Protein AF-D7BUG1-F1 (afdb_monomer_lite)

Foldseek 3Di:
DVAFFQFDPPDADAQFKDWGFGAAQLQFTQFTFIWHRNDPPDIDTDAACSSVLSVVVVCVVPPDPDDDDDFDDPVPDPDDDGFKDKDKQDDDCQQVLVCVQQVGGQPDADARGWDWGDHPNFIWIWHFYHLQLGTHTITMDGPVCNVVVVVSSVVSCVVVVDDDDDPVRVVCSCVNVVQDRDQQRPQDPDPVNPVSVVSDDCPGCNNDPDDDDDDDDPDPNVSTDHCVVRVNLVRGDPPDDYRNSLSNVLVPDPPPDDRPPPRNPDDD

Radius of gyration: 20.27 Å; chains: 1; bounding box: 55×38×53 Å

pLDDT: mean 91.04, std 12.74, range [32.91, 98.31]

Secondary structure (DSSP, 8-state):
-TTTSSB--SS--TTBEEEE--B-TTS-B---EEEEE-SSS-EEEES-HHHHHHHHHHHHTTT----------TTT--SS--SEEEEEE-STTHHHHHHHHTTSPPP---TTBEEEEEETTEEEEEEEE-SSSS-EEEEEEEGGGHHHHHHHHHHHHGGGT--PPPTTTGGGHHHHHT--S-PPPTTSS-GGGHHHHHHS-TTSHHHHPPP-SS---S-GGGG---TTTTTGGGGB-TTS--TTHHHHHHHTS-TT----TTS-S---

Organism: Streptomyces bingchenggensis (strain BCW-1) (NCBI:txid749414)

Sequence (268 aa):
MAAVSANNYKRFAIGQAKQFVPVVQDGNIVTDGILMRDAEQTYTLSGVPAAQNWVKYRAQKSGYDVTFVTAPSSAFRTEGDPTLFRHQVQGPLASALVAEVFGGPIPSTKFFHSSPVSLNAMAFRALRHGMAGQPGFEFVGEWQHAKAVKEELMTVGEQFGLVHVGALAYPTASMESAWIATPTPAIYTDPALADYRTYLPLYGIEGQQPLHGSLFSESIEDFYCSPYELGYGKAISFNHDFIGREACGCRILPSGARCPRDRCGRCL

Structure (mmCIF, N/CA/C/O backbone):
data_AF-D7BUG1-F1
#
_entry.id   AF-D7BUG1-F1
#
loop_
_atom_site.group_PDB
_atom_site.id
_atom_site.type_symbol
_atom_site.label_atom_id
_atom_site.label_alt_id
_atom_site.label_comp_id
_atom_site.label_asym_id
_atom_site.label_entity_id
_atom_site.label_seq_id
_atom_site.pdbx_PDB_ins_code
_atom_site.Cartn_x
_atom_site.Cartn_y
_atom_site.Cartn_z
_atom_site.occupancy
_atom_site.B_iso_or_equiv
_atom_site.auth_seq_id
_atom_site.auth_comp_id
_atom_site.auth_asym_id
_atom_site.auth_atom_id
_atom_site.pdbx_PDB_model_num
ATOM 1 N N . MET A 1 1 ? -2.285 -11.803 -9.611 1.00 93.94 1 MET A N 1
ATOM 2 C CA . MET A 1 1 ? -1.324 -11.410 -8.550 1.00 93.94 1 MET A CA 1
ATOM 3 C C . MET A 1 1 ? -0.007 -12.173 -8.645 1.00 93.94 1 MET A C 1
ATOM 5 O O . MET A 1 1 ? 0.994 -11.522 -8.880 1.00 93.94 1 MET A O 1
ATOM 9 N N . ALA A 1 2 ? 0.015 -13.513 -8.580 1.00 94.56 2 ALA A N 1
ATOM 10 C CA . ALA A 1 2 ? 1.262 -14.298 -8.685 1.00 94.56 2 ALA A CA 1
ATOM 11 C C . ALA A 1 2 ? 2.106 -14.020 -9.947 1.00 94.56 2 ALA A C 1
ATOM 13 O O . ALA A 1 2 ? 3.325 -14.047 -9.886 1.00 94.56 2 ALA A O 1
ATOM 14 N N . ALA A 1 3 ? 1.465 -13.697 -11.075 1.00 93.44 3 ALA A N 1
ATOM 15 C CA . ALA A 1 3 ? 2.158 -13.363 -12.320 1.00 93.44 3 ALA A CA 1
ATOM 16 C C . ALA A 1 3 ? 2.842 -11.978 -12.325 1.00 93.44 3 ALA A C 1
ATOM 18 O O . ALA A 1 3 ? 3.616 -11.688 -13.231 1.00 93.44 3 ALA A O 1
ATOM 19 N N . VAL A 1 4 ? 2.531 -11.099 -11.363 1.00 96.06 4 VAL A N 1
ATOM 20 C CA . VAL A 1 4 ? 2.945 -9.681 -11.382 1.00 96.06 4 VAL A CA 1
ATOM 21 C C . VAL A 1 4 ? 3.764 -9.262 -10.159 1.00 96.06 4 VAL A C 1
ATOM 23 O O . VAL A 1 4 ? 4.106 -8.088 -10.038 1.00 96.06 4 VAL A O 1
ATOM 26 N N . SER A 1 5 ? 4.093 -10.194 -9.264 1.00 97.44 5 SER A N 1
ATOM 27 C CA . SER A 1 5 ? 4.936 -9.950 -8.090 1.00 97.44 5 SER A CA 1
ATOM 28 C C . SER A 1 5 ? 5.660 -11.205 -7.626 1.00 97.44 5 SER A C 1
ATOM 30 O O . SER A 1 5 ? 5.288 -12.323 -7.973 1.00 97.44 5 SER A O 1
ATOM 32 N N . ALA A 1 6 ? 6.677 -11.007 -6.792 1.00 97.62 6 ALA A N 1
ATOM 33 C CA . ALA A 1 6 ? 7.514 -12.065 -6.242 1.00 97.62 6 ALA A CA 1
ATOM 34 C C . ALA A 1 6 ? 6.918 -12.757 -4.996 1.00 97.62 6 ALA A C 1
ATOM 36 O O . ALA A 1 6 ? 7.566 -13.608 -4.388 1.00 97.62 6 ALA A O 1
ATOM 37 N N . ASN A 1 7 ? 5.718 -12.369 -4.551 1.00 97.56 7 ASN A N 1
ATOM 38 C CA . ASN A 1 7 ? 5.151 -12.843 -3.289 1.00 97.56 7 ASN A CA 1
ATOM 39 C C . ASN A 1 7 ? 4.559 -14.254 -3.368 1.00 97.56 7 ASN A C 1
ATOM 41 O O . ASN A 1 7 ? 3.882 -14.613 -4.322 1.00 97.56 7 ASN A O 1
ATOM 45 N N . ASN A 1 8 ? 4.630 -15.006 -2.264 1.00 94.75 8 ASN A N 1
ATOM 46 C CA . ASN A 1 8 ? 3.917 -16.282 -2.154 1.00 94.75 8 ASN A CA 1
ATOM 47 C C . ASN A 1 8 ? 2.404 -16.102 -1.927 1.00 94.75 8 ASN A C 1
ATOM 49 O O . ASN A 1 8 ? 1.985 -15.612 -0.869 1.00 94.75 8 ASN A O 1
ATOM 53 N N . TYR A 1 9 ? 1.593 -16.630 -2.847 1.00 95.25 9 TYR A N 1
ATOM 54 C CA . TYR A 1 9 ? 0.128 -16.646 -2.757 1.00 95.25 9 TYR A CA 1
ATOM 55 C C . TYR A 1 9 ? -0.497 -18.018 -2.449 1.00 95.25 9 TYR A C 1
ATOM 57 O O . TYR A 1 9 ? -1.704 -18.086 -2.237 1.00 95.25 9 TYR A O 1
ATOM 65 N N . LYS A 1 10 ? 0.292 -19.101 -2.342 1.00 92.94 10 LYS A N 1
ATOM 66 C CA . LYS A 1 10 ? -0.210 -20.469 -2.072 1.00 92.94 10 LYS A CA 1
ATOM 67 C C . LYS A 1 10 ? -1.006 -20.564 -0.766 1.00 92.94 10 LYS A C 1
ATOM 69 O O . LYS A 1 10 ? -1.928 -21.362 -0.649 1.00 92.94 10 LYS A O 1
ATOM 74 N N . ARG A 1 11 ? -0.630 -19.754 0.228 1.00 91.69 11 ARG A N 1
ATOM 75 C CA . ARG A 1 11 ? -1.364 -19.559 1.485 1.00 91.69 11 ARG A CA 1
ATOM 76 C C . ARG A 1 11 ? -1.628 -18.068 1.659 1.00 91.69 11 ARG A C 1
ATOM 78 O O . ARG A 1 11 ? -0.778 -17.336 2.176 1.00 91.69 11 ARG A O 1
ATOM 85 N N . PHE A 1 12 ? -2.776 -17.629 1.158 1.00 96.12 12 PHE A N 1
ATOM 86 C CA . PHE A 1 12 ? -3.240 -16.254 1.280 1.00 96.12 12 PHE A CA 1
ATOM 87 C C . PHE A 1 12 ? -4.704 -16.256 1.716 1.00 96.12 12 PHE A C 1
ATOM 89 O O . PHE A 1 12 ? -5.575 -16.429 0.877 1.00 96.12 12 PHE A O 1
ATOM 96 N N . ALA A 1 13 ? -4.987 -16.178 3.014 1.00 96.62 13 ALA A N 1
ATOM 97 C CA . ALA A 1 13 ? -6.354 -16.295 3.528 1.00 96.62 13 ALA A CA 1
ATOM 98 C C . ALA A 1 13 ? -7.210 -15.061 3.186 1.00 96.62 13 ALA A C 1
ATOM 100 O O . ALA A 1 13 ? -6.678 -13.976 2.961 1.00 96.62 13 ALA A O 1
ATOM 101 N N . ILE A 1 14 ? -8.535 -15.217 3.155 1.00 96.81 14 ILE A N 1
ATOM 102 C CA . ILE A 1 14 ? -9.449 -14.065 3.138 1.00 96.81 14 ILE A CA 1
ATOM 103 C C . ILE A 1 14 ? -9.245 -13.273 4.437 1.00 96.81 14 ILE A C 1
ATOM 105 O O . ILE A 1 14 ? -9.077 -13.864 5.504 1.00 96.81 14 ILE A O 1
ATOM 109 N N . GLY A 1 15 ? -9.188 -11.946 4.331 1.00 96.12 15 GLY A N 1
ATOM 110 C CA . GLY A 1 15 ? -8.821 -11.050 5.425 1.00 96.12 15 GLY A CA 1
ATOM 111 C C . GLY A 1 15 ? -7.317 -11.002 5.711 1.00 96.12 15 GLY A C 1
ATOM 112 O O . GLY A 1 15 ? -6.910 -10.377 6.684 1.00 96.12 15 GLY A O 1
ATOM 113 N N . GLN A 1 16 ? -6.470 -11.647 4.906 1.00 97.25 16 GLN A N 1
ATOM 114 C CA . GLN A 1 16 ? -5.020 -11.506 5.014 1.00 97.25 16 GLN A CA 1
ATOM 115 C C . GLN A 1 16 ? -4.518 -10.399 4.080 1.00 97.25 16 GLN A C 1
ATOM 117 O O . GLN A 1 16 ? -4.960 -10.278 2.937 1.00 97.25 16 GLN A O 1
ATOM 122 N N . ALA A 1 17 ? -3.527 -9.646 4.547 1.00 97.06 17 ALA A N 1
ATOM 123 C CA . ALA A 1 17 ? -2.727 -8.724 3.763 1.00 97.06 17 ALA A CA 1
ATOM 124 C C . ALA A 1 17 ? -1.334 -9.301 3.462 1.00 97.06 17 ALA A C 1
ATOM 126 O O . ALA A 1 17 ? -0.812 -10.158 4.183 1.00 97.06 17 ALA A O 1
ATOM 127 N N . LYS A 1 18 ? -0.704 -8.811 2.397 1.00 96.56 18 LYS A N 1
ATOM 128 C CA . LYS A 1 18 ? 0.714 -9.016 2.074 1.00 96.56 18 LYS A CA 1
ATOM 129 C C . LYS A 1 18 ? 1.298 -7.701 1.580 1.00 96.56 18 LYS A C 1
ATOM 131 O O . LYS A 1 18 ? 0.628 -6.977 0.849 1.00 96.56 18 LYS A O 1
ATOM 136 N N . GLN A 1 19 ? 2.553 -7.432 1.926 1.00 95.81 19 GLN A N 1
ATOM 137 C CA . GLN A 1 19 ? 3.311 -6.387 1.252 1.00 95.81 19 GLN A CA 1
ATOM 138 C C . GLN A 1 19 ? 3.599 -6.872 -0.172 1.00 95.81 19 GLN A C 1
ATOM 140 O O . GLN A 1 19 ? 4.222 -7.916 -0.362 1.00 95.81 19 GLN A O 1
ATOM 145 N N . PHE A 1 20 ? 3.049 -6.177 -1.156 1.00 97.94 20 PHE A N 1
ATOM 146 C CA . PHE A 1 20 ? 3.134 -6.481 -2.575 1.00 97.94 20 PHE A CA 1
ATOM 147 C C . PHE A 1 20 ? 4.506 -6.073 -3.110 1.00 97.94 20 PHE A C 1
ATOM 149 O O . PHE A 1 20 ? 4.887 -4.919 -2.969 1.00 97.94 20 PHE A O 1
ATOM 156 N N . VAL A 1 21 ? 5.238 -7.013 -3.714 1.00 97.94 21 VAL A N 1
ATOM 157 C CA . VAL A 1 21 ? 6.621 -6.813 -4.182 1.00 97.94 21 VAL A CA 1
ATOM 158 C C . VAL A 1 21 ? 6.715 -7.102 -5.688 1.00 97.94 21 VAL A C 1
ATOM 160 O O . VAL A 1 21 ? 7.060 -8.220 -6.089 1.00 97.94 21 VAL A O 1
ATOM 163 N N . PRO A 1 22 ? 6.335 -6.142 -6.547 1.00 97.88 22 PRO A N 1
ATOM 164 C CA . PRO A 1 22 ? 6.554 -6.195 -7.986 1.00 97.88 22 PRO A CA 1
ATOM 165 C C . PRO A 1 22 ? 8.011 -5.864 -8.328 1.00 97.88 22 PRO A C 1
ATOM 167 O O . PRO A 1 22 ? 8.556 -4.860 -7.873 1.00 97.88 22 PRO A O 1
ATOM 170 N N . VAL A 1 23 ? 8.625 -6.685 -9.175 1.00 97.88 23 VAL A N 1
ATOM 171 C CA . VAL A 1 23 ? 9.979 -6.454 -9.695 1.00 97.88 23 VAL A CA 1
ATOM 172 C C . VAL A 1 23 ? 9.977 -6.483 -11.218 1.00 97.88 23 VAL A C 1
ATOM 174 O O . VAL A 1 23 ? 9.088 -7.079 -11.837 1.00 97.88 23 VAL A O 1
ATOM 177 N N . VAL A 1 24 ? 10.971 -5.836 -11.816 1.00 97.62 24 VAL A N 1
ATOM 178 C CA . VAL A 1 24 ? 11.238 -5.912 -13.256 1.00 97.62 24 VAL A CA 1
ATOM 179 C C . VAL A 1 24 ? 12.226 -7.039 -13.570 1.00 97.62 24 VAL A C 1
ATOM 181 O O . VAL A 1 24 ? 12.630 -7.792 -12.683 1.00 97.62 24 VAL A O 1
ATOM 184 N N . GLN A 1 25 ? 12.579 -7.210 -14.847 1.00 96.19 25 GLN A N 1
ATOM 185 C CA . GLN A 1 25 ? 13.324 -8.378 -15.323 1.00 96.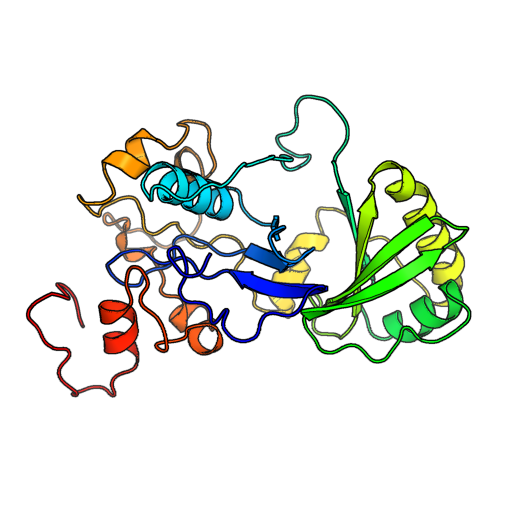19 25 GLN A CA 1
ATOM 186 C C . GLN A 1 25 ? 14.715 -8.525 -14.683 1.00 96.19 25 GLN A C 1
ATOM 188 O O . GLN A 1 25 ? 15.175 -9.648 -14.482 1.00 96.19 25 GLN A O 1
ATOM 193 N N . ASP A 1 26 ? 15.354 -7.417 -14.314 1.00 95.00 26 ASP A N 1
ATOM 194 C CA . ASP A 1 26 ? 16.653 -7.391 -13.630 1.00 95.00 26 ASP A CA 1
ATOM 195 C C . ASP A 1 26 ? 16.559 -7.587 -12.096 1.00 95.00 26 ASP A C 1
ATOM 197 O O . ASP A 1 26 ? 17.572 -7.568 -11.389 1.00 95.00 26 ASP A O 1
ATOM 201 N N . GLY A 1 27 ? 15.349 -7.794 -11.564 1.00 96.44 27 GLY A N 1
ATOM 202 C CA . GLY A 1 27 ? 15.085 -8.023 -10.144 1.00 96.44 27 GLY A CA 1
ATOM 203 C C . GLY A 1 27 ? 15.023 -6.761 -9.277 1.00 96.44 27 GLY A C 1
ATOM 204 O O . GLY A 1 27 ? 14.861 -6.893 -8.060 1.00 96.44 27 GLY A O 1
ATOM 205 N N . ASN A 1 28 ? 15.137 -5.562 -9.856 1.00 97.81 28 ASN A N 1
ATOM 206 C CA . ASN A 1 28 ? 14.886 -4.306 -9.153 1.00 97.81 28 ASN A CA 1
ATOM 207 C C . ASN A 1 28 ? 13.380 -4.067 -8.969 1.00 97.81 28 ASN A C 1
ATOM 209 O O . ASN A 1 28 ? 12.545 -4.552 -9.739 1.00 97.81 28 ASN A O 1
ATOM 213 N N . ILE A 1 29 ? 13.022 -3.350 -7.908 1.00 97.69 29 ILE A N 1
ATOM 214 C CA . ILE A 1 29 ? 11.631 -3.148 -7.517 1.00 97.69 29 ILE A CA 1
ATOM 215 C C . ILE A 1 29 ? 10.960 -2.075 -8.385 1.00 97.69 29 ILE A C 1
ATOM 217 O O . ILE A 1 29 ? 11.555 -1.053 -8.722 1.00 97.69 29 ILE A O 1
ATOM 221 N N . VAL A 1 30 ? 9.690 -2.288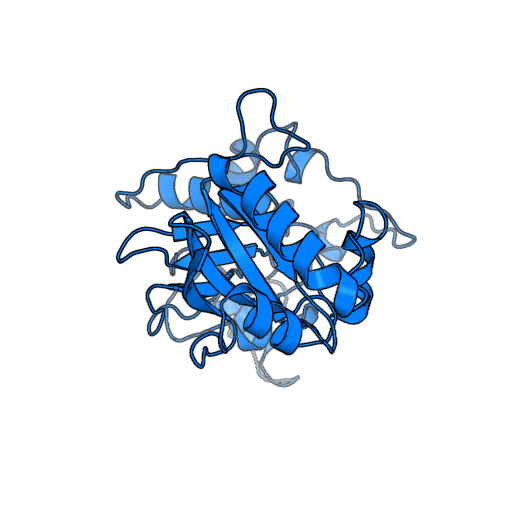 -8.733 1.00 97.38 30 VAL A N 1
ATOM 222 C CA . VAL A 1 30 ? 8.869 -1.228 -9.340 1.00 97.38 30 VAL A CA 1
ATOM 223 C C . VAL A 1 30 ? 8.410 -0.249 -8.260 1.00 97.38 30 VAL A C 1
ATOM 225 O O . VAL A 1 30 ? 8.461 0.955 -8.453 1.00 97.38 30 VAL A O 1
ATOM 228 N N . THR A 1 31 ? 7.918 -0.772 -7.139 1.00 95.69 31 THR A N 1
ATOM 229 C CA . THR A 1 31 ? 7.447 -0.059 -5.939 1.00 95.69 31 THR A CA 1
ATOM 230 C C . THR A 1 31 ? 6.936 -1.120 -4.948 1.00 95.69 31 THR A C 1
ATOM 232 O O . THR A 1 31 ? 7.164 -2.309 -5.164 1.00 95.69 31 THR A O 1
ATOM 235 N N . ASP A 1 32 ? 6.189 -0.747 -3.916 1.00 96.56 32 ASP A N 1
ATOM 236 C CA . ASP A 1 32 ? 5.454 -1.674 -3.064 1.00 96.56 32 ASP A CA 1
ATOM 237 C C . ASP A 1 32 ? 4.031 -1.180 -2.732 1.00 96.56 32 ASP A C 1
ATOM 239 O O . ASP A 1 32 ? 3.518 -0.194 -3.265 1.00 96.56 32 ASP A O 1
ATOM 243 N N . GLY A 1 33 ? 3.332 -1.941 -1.895 1.00 95.88 33 GLY A N 1
ATOM 244 C CA . GLY A 1 33 ? 2.008 -1.592 -1.392 1.00 95.88 33 GLY A CA 1
ATOM 245 C C . GLY A 1 33 ? 1.438 -2.697 -0.515 1.00 95.88 33 GLY A C 1
ATOM 246 O O . GLY A 1 33 ? 2.031 -3.761 -0.365 1.00 95.88 33 GLY A O 1
ATOM 247 N N . ILE A 1 34 ? 0.259 -2.482 0.053 1.00 96.31 34 ILE A N 1
ATOM 248 C CA . ILE A 1 34 ? -0.459 -3.481 0.844 1.00 96.31 34 ILE A CA 1
ATOM 249 C C . ILE A 1 34 ? -1.557 -4.098 -0.016 1.00 96.31 34 ILE A C 1
ATOM 251 O O . ILE A 1 34 ? -2.538 -3.442 -0.370 1.00 96.31 34 ILE A O 1
ATOM 255 N N . LEU A 1 35 ? -1.391 -5.377 -0.346 1.00 97.81 35 LEU A N 1
ATOM 256 C CA . LEU A 1 35 ? -2.390 -6.187 -1.031 1.00 97.81 35 LEU A CA 1
ATOM 257 C C . LEU A 1 35 ? -3.219 -6.944 0.003 1.00 97.81 35 LEU A C 1
ATOM 259 O O . LEU A 1 35 ? -2.721 -7.872 0.639 1.00 97.81 35 LEU A O 1
ATOM 263 N N . MET A 1 36 ? -4.484 -6.576 0.138 1.00 97.44 36 MET A N 1
ATOM 264 C CA . MET A 1 36 ? -5.479 -7.276 0.943 1.00 97.44 36 MET A CA 1
ATOM 265 C C . MET A 1 36 ? -6.257 -8.270 0.078 1.00 97.44 36 MET A C 1
ATOM 267 O O . MET A 1 36 ? -6.658 -7.929 -1.034 1.00 97.44 36 MET A O 1
ATOM 271 N N . ARG A 1 37 ? -6.501 -9.483 0.587 1.00 97.75 37 ARG A N 1
ATOM 272 C CA . ARG A 1 37 ? -7.470 -10.425 0.008 1.00 97.75 37 ARG A CA 1
ATOM 273 C C . ARG A 1 37 ? -8.816 -10.244 0.703 1.00 97.75 37 ARG A C 1
ATOM 275 O O . ARG A 1 37 ? -9.022 -10.773 1.792 1.00 97.75 37 ARG A O 1
ATOM 282 N N . ASP A 1 38 ? -9.719 -9.497 0.081 1.00 95.88 38 ASP A N 1
ATOM 283 C CA . ASP A 1 38 ? -11.038 -9.186 0.646 1.00 95.88 38 ASP A CA 1
ATOM 284 C C . ASP A 1 38 ? -12.023 -10.351 0.516 1.00 95.88 38 ASP A C 1
ATOM 286 O O . ASP A 1 38 ? -12.832 -10.576 1.410 1.00 95.88 38 ASP A O 1
ATOM 290 N N . ALA A 1 39 ? -11.934 -11.107 -0.580 1.00 96.56 39 ALA A N 1
ATOM 291 C CA . ALA A 1 39 ? -12.755 -12.288 -0.837 1.00 96.56 39 ALA A CA 1
ATOM 292 C C . ALA A 1 39 ? -11.981 -13.308 -1.688 1.00 96.56 39 AL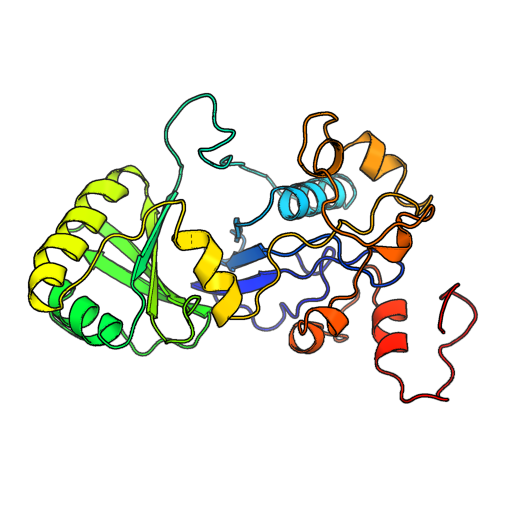A A C 1
ATOM 294 O O . ALA A 1 39 ? -10.773 -13.173 -1.904 1.00 96.56 39 ALA A O 1
ATOM 295 N N . GLU A 1 40 ? -12.654 -14.353 -2.173 1.00 96.12 40 GLU A N 1
ATOM 296 C CA . GLU A 1 40 ? -12.004 -15.417 -2.941 1.00 96.12 40 GLU A CA 1
ATOM 297 C C . GLU A 1 40 ? -11.237 -14.880 -4.160 1.00 96.12 40 GLU A C 1
ATOM 299 O O . GLU A 1 40 ? -10.074 -15.251 -4.340 1.00 96.12 40 GLU A O 1
ATOM 304 N N . GLN A 1 41 ? -11.851 -13.961 -4.912 1.00 96.19 41 GLN A N 1
ATOM 305 C CA . GLN A 1 41 ? -11.304 -13.340 -6.127 1.00 96.19 41 GLN A CA 1
ATOM 306 C C . GLN A 1 41 ? -11.270 -11.801 -6.058 1.00 96.19 41 GLN A C 1
ATOM 308 O O . GLN A 1 41 ? -11.020 -11.136 -7.059 1.00 96.19 41 GLN A O 1
ATOM 313 N N . THR A 1 42 ? -11.475 -11.227 -4.870 1.00 97.06 42 THR A N 1
ATOM 314 C CA . THR A 1 42 ? -11.481 -9.772 -4.659 1.00 97.06 42 THR A CA 1
ATOM 315 C C . THR A 1 42 ? -10.253 -9.357 -3.869 1.00 97.06 42 THR A C 1
ATOM 317 O O . THR A 1 42 ? -9.977 -9.904 -2.797 1.00 97.06 42 THR A O 1
ATOM 320 N N . TYR A 1 43 ? -9.528 -8.373 -4.396 1.00 97.38 43 TYR A N 1
ATOM 321 C CA . TYR A 1 43 ? -8.306 -7.860 -3.794 1.00 97.38 43 TYR A CA 1
ATOM 322 C C . TYR A 1 43 ? -8.294 -6.335 -3.791 1.00 97.38 43 TYR A C 1
ATOM 324 O O . TYR A 1 43 ? -8.601 -5.711 -4.806 1.00 97.38 43 TYR A O 1
ATOM 332 N N . THR A 1 44 ? -7.823 -5.749 -2.693 1.00 97.12 44 THR A N 1
ATOM 333 C CA . THR A 1 44 ? -7.565 -4.311 -2.586 1.00 97.12 44 THR A CA 1
ATOM 334 C C . THR A 1 44 ? -6.065 -4.076 -2.491 1.00 97.12 44 THR A C 1
ATOM 336 O O . THR A 1 44 ? -5.433 -4.482 -1.517 1.00 97.12 44 THR A O 1
ATOM 339 N N . LEU A 1 45 ? -5.489 -3.396 -3.485 1.00 97.31 45 LEU A N 1
ATOM 340 C CA . LEU A 1 45 ? -4.093 -2.952 -3.468 1.00 97.31 45 LEU A CA 1
ATOM 341 C C . LEU A 1 45 ? -4.033 -1.472 -3.085 1.00 97.31 45 LEU A C 1
ATOM 343 O O . LEU A 1 45 ? -4.477 -0.609 -3.841 1.00 97.31 45 LEU A O 1
ATOM 347 N N . SER A 1 46 ? -3.497 -1.179 -1.904 1.00 95.31 46 SER A N 1
ATOM 348 C CA . SER A 1 46 ? -3.353 0.181 -1.369 1.00 95.31 46 SER A CA 1
ATOM 349 C C . SER A 1 46 ? -1.886 0.572 -1.283 1.00 95.31 46 SER A C 1
ATOM 351 O O . SER A 1 46 ? -1.063 -0.230 -0.859 1.00 95.31 46 SER A O 1
ATOM 353 N N . GLY A 1 47 ? -1.556 1.794 -1.682 1.00 93.12 47 GLY A N 1
ATOM 354 C CA . GLY A 1 47 ? -0.178 2.271 -1.722 1.00 93.12 47 GLY A CA 1
ATOM 355 C C . GLY A 1 47 ? 0.014 3.310 -2.814 1.00 93.12 47 GLY A C 1
ATOM 356 O O . GLY A 1 47 ? -0.956 3.871 -3.329 1.00 93.12 47 GLY A O 1
ATOM 357 N N . VAL A 1 48 ? 1.275 3.534 -3.161 1.00 91.88 48 VAL A N 1
ATOM 358 C CA . VAL A 1 48 ? 1.691 4.451 -4.219 1.00 91.88 48 VAL A CA 1
ATOM 359 C C . VAL A 1 48 ? 1.136 3.982 -5.578 1.00 91.88 48 VAL A C 1
ATOM 361 O O . VAL A 1 48 ? 1.282 2.797 -5.883 1.00 91.88 48 VAL A O 1
ATOM 364 N N . PRO A 1 49 ? 0.550 4.872 -6.416 1.00 92.06 49 PRO A N 1
ATOM 365 C CA . PRO A 1 49 ? -0.129 4.502 -7.669 1.00 92.06 49 PRO A CA 1
ATOM 366 C C . PRO A 1 49 ? 0.657 3.599 -8.632 1.00 92.06 49 PRO A C 1
ATOM 368 O O . PRO A 1 49 ? 0.051 2.842 -9.395 1.00 92.06 49 PRO A O 1
ATOM 371 N N . ALA A 1 50 ? 1.992 3.643 -8.584 1.00 94.56 50 ALA A N 1
ATOM 372 C CA . ALA A 1 50 ? 2.860 2.822 -9.422 1.00 94.56 50 ALA A CA 1
ATOM 373 C C . ALA A 1 50 ? 2.592 1.312 -9.285 1.00 94.56 50 ALA A C 1
ATOM 375 O O . ALA A 1 50 ? 2.700 0.564 -10.261 1.00 94.56 50 ALA A O 1
ATOM 376 N N . ALA A 1 51 ? 2.150 0.849 -8.109 1.00 95.69 51 ALA A N 1
ATOM 377 C CA . ALA A 1 51 ? 1.862 -0.563 -7.878 1.00 95.69 51 ALA A CA 1
ATOM 378 C C . ALA A 1 51 ? 0.609 -0.989 -8.658 1.00 95.69 51 ALA A C 1
ATOM 380 O O . ALA A 1 51 ? 0.573 -2.046 -9.294 1.00 95.69 51 ALA A O 1
ATOM 381 N N . GLN A 1 52 ? -0.424 -0.143 -8.634 1.00 96.00 52 GLN A N 1
ATOM 382 C CA . GLN A 1 52 ? -1.682 -0.365 -9.338 1.00 96.00 52 GLN A CA 1
ATOM 383 C C . GLN A 1 52 ? -1.504 -0.216 -10.853 1.00 96.00 52 GLN A C 1
ATOM 385 O O . GLN A 1 52 ? -2.083 -1.007 -11.600 1.00 96.00 52 GLN A O 1
ATOM 390 N N . ASN A 1 53 ? -0.695 0.744 -11.312 1.00 96.50 53 ASN A N 1
ATOM 391 C CA . ASN A 1 53 ? -0.374 0.916 -12.732 1.00 96.50 53 ASN A CA 1
ATOM 392 C C . ASN A 1 53 ? 0.301 -0.334 -13.307 1.00 96.50 53 ASN A C 1
ATOM 394 O O . ASN A 1 53 ? -0.142 -0.847 -14.339 1.00 96.50 53 ASN A O 1
ATOM 398 N N . TRP A 1 54 ? 1.286 -0.880 -12.589 1.00 97.44 54 TRP A N 1
ATOM 399 C CA . TRP A 1 54 ? 1.958 -2.123 -12.959 1.00 97.44 54 TRP A CA 1
ATOM 400 C C . TRP A 1 54 ? 0.981 -3.295 -13.095 1.00 97.44 54 TRP A C 1
ATOM 402 O O . TRP A 1 54 ? 0.978 -3.995 -14.112 1.00 97.44 54 TRP A O 1
ATOM 412 N N . VAL A 1 55 ? 0.113 -3.496 -12.096 1.00 97.56 55 VAL A N 1
ATOM 413 C CA . VAL A 1 55 ? -0.877 -4.584 -12.114 1.00 97.56 55 VAL A CA 1
ATOM 414 C C . VAL A 1 55 ? -1.843 -4.436 -13.288 1.00 97.56 55 VAL A C 1
ATOM 416 O O . VAL A 1 55 ? -2.063 -5.415 -14.002 1.00 97.56 55 VAL A O 1
ATOM 419 N N . LYS A 1 56 ? -2.392 -3.236 -13.516 1.00 96.81 56 LYS A N 1
ATOM 420 C CA . LYS A 1 56 ? -3.337 -2.978 -14.614 1.00 96.81 56 LYS A CA 1
ATOM 421 C C . LYS A 1 56 ? -2.709 -3.244 -15.977 1.00 96.81 56 LYS A C 1
ATOM 423 O O . LYS A 1 56 ? -3.285 -3.989 -16.766 1.00 96.81 56 LYS A O 1
ATOM 428 N N . TYR A 1 57 ? -1.517 -2.696 -16.224 1.00 97.06 57 TYR A N 1
ATOM 429 C CA . TYR A 1 57 ? -0.803 -2.899 -17.483 1.00 97.06 57 TYR A CA 1
ATOM 430 C C . TYR A 1 57 ? -0.561 -4.387 -17.755 1.00 97.06 57 TYR A C 1
ATOM 432 O O . TYR A 1 57 ? -0.901 -4.909 -18.817 1.00 97.06 57 TYR A O 1
ATOM 440 N N . ARG A 1 58 ? -0.006 -5.103 -16.770 1.00 96.38 58 ARG A N 1
ATOM 441 C CA . ARG A 1 58 ? 0.308 -6.527 -16.923 1.00 96.38 58 ARG A CA 1
ATOM 442 C C . ARG A 1 58 ? -0.949 -7.367 -17.114 1.00 96.38 58 ARG A C 1
ATOM 444 O O . ARG A 1 58 ? -0.940 -8.268 -17.949 1.00 96.38 58 ARG A O 1
ATOM 451 N N . ALA A 1 59 ? -2.025 -7.069 -16.392 1.00 95.06 59 ALA A N 1
ATOM 452 C CA . ALA A 1 59 ? -3.307 -7.749 -16.542 1.00 95.06 59 ALA A CA 1
ATOM 453 C C . ALA A 1 59 ? -3.902 -7.588 -17.948 1.00 95.06 59 ALA A C 1
ATOM 455 O O . ALA A 1 59 ? -4.250 -8.584 -18.578 1.00 95.06 59 ALA A O 1
ATOM 456 N N . GLN A 1 60 ? -3.916 -6.363 -18.480 1.00 93.94 60 GLN A N 1
ATOM 457 C CA . GLN A 1 60 ? -4.393 -6.079 -19.841 1.00 93.94 60 GLN A CA 1
ATOM 458 C C . GLN A 1 60 ? -3.598 -6.829 -20.923 1.00 93.94 60 GLN A C 1
ATOM 460 O O . GLN A 1 60 ? -4.116 -7.085 -22.006 1.00 93.94 60 GLN A O 1
ATOM 465 N N . LYS A 1 61 ? -2.349 -7.212 -20.631 1.00 92.19 61 LYS A N 1
ATOM 466 C CA . LYS A 1 61 ? -1.474 -7.977 -21.533 1.00 92.19 61 LYS A CA 1
ATOM 467 C C . LYS A 1 61 ? -1.495 -9.495 -21.307 1.00 92.19 61 LYS A C 1
ATOM 469 O O . LYS A 1 61 ? -0.831 -10.205 -22.054 1.00 92.19 61 LYS A O 1
ATOM 474 N N . SER A 1 62 ? -2.191 -10.009 -20.291 1.00 86.81 62 SER A N 1
ATOM 475 C CA . SER A 1 62 ? -2.062 -11.417 -19.856 1.00 86.81 62 SER A CA 1
ATOM 476 C C . SER A 1 62 ? -3.313 -12.275 -20.042 1.00 86.81 62 SER A C 1
ATOM 478 O O . SER A 1 62 ? -3.315 -13.433 -19.636 1.00 86.81 62 SER A O 1
ATOM 480 N N . GLY A 1 63 ? -4.356 -11.743 -20.687 1.00 91.44 63 GLY A N 1
ATOM 481 C CA . GLY A 1 63 ? -5.567 -12.499 -21.029 1.00 91.44 63 GLY A CA 1
ATOM 482 C C . GLY A 1 63 ? -6.383 -12.980 -19.824 1.00 91.44 63 GLY A C 1
ATOM 483 O O . GLY A 1 63 ? -7.308 -13.766 -20.002 1.00 91.44 63 GLY A O 1
ATOM 484 N N . TYR A 1 64 ? -6.051 -12.536 -18.607 1.00 93.94 64 TYR A N 1
ATOM 485 C CA . TYR A 1 64 ? -6.841 -12.839 -17.417 1.00 93.94 64 TYR A CA 1
ATOM 486 C C . TYR A 1 64 ? -8.181 -12.102 -17.463 1.00 93.94 64 TYR A C 1
ATOM 488 O O . TYR A 1 64 ? -8.236 -10.929 -17.831 1.00 93.94 64 TYR A O 1
ATOM 496 N N . ASP A 1 65 ? -9.236 -12.773 -17.008 1.00 96.00 65 ASP A N 1
ATOM 497 C CA . ASP A 1 65 ? -10.530 -12.151 -16.739 1.00 96.00 65 ASP A CA 1
ATOM 498 C C . ASP A 1 65 ? -10.459 -11.391 -15.407 1.00 96.00 65 ASP A C 1
ATOM 500 O O . ASP A 1 65 ? -10.510 -11.973 -14.322 1.00 96.00 65 ASP A O 1
ATOM 504 N N . VAL A 1 66 ? -10.197 -10.087 -15.488 1.00 96.31 66 VAL A N 1
ATOM 505 C CA . VAL A 1 66 ? -10.024 -9.220 -14.321 1.00 96.31 66 VAL A CA 1
ATOM 506 C C . VAL A 1 66 ? -10.547 -7.820 -14.604 1.00 96.31 66 VAL A C 1
ATOM 508 O O . VAL A 1 66 ? -10.204 -7.184 -15.600 1.00 96.31 66 VAL A O 1
ATOM 511 N N . THR A 1 67 ? -11.336 -7.306 -13.665 1.00 96.38 67 THR A N 1
ATOM 512 C CA . THR A 1 67 ? -11.859 -5.939 -13.675 1.00 96.38 67 THR A CA 1
ATOM 513 C C . THR A 1 67 ? -11.161 -5.074 -12.632 1.00 96.38 67 THR A C 1
ATOM 515 O O . THR A 1 67 ? -10.779 -5.559 -11.566 1.00 96.38 67 THR A O 1
ATOM 518 N N . PHE A 1 68 ? -11.052 -3.772 -12.899 1.00 95.56 68 PHE A N 1
ATOM 519 C CA . PHE A 1 68 ? -10.404 -2.817 -12.001 1.00 95.56 68 PHE A CA 1
ATOM 520 C C . PHE A 1 68 ? -11.347 -1.685 -11.613 1.00 95.56 68 PHE A C 1
ATOM 522 O O . PHE A 1 68 ? -11.964 -1.064 -12.471 1.00 95.56 68 PHE A O 1
ATOM 529 N N . VAL A 1 69 ? -11.356 -1.348 -10.325 1.00 94.56 69 VAL A N 1
ATOM 530 C CA . VAL A 1 69 ? -11.901 -0.090 -9.804 1.00 94.56 69 VAL A CA 1
ATOM 531 C C . VAL A 1 69 ? -10.759 0.652 -9.123 1.00 94.56 69 VAL A C 1
ATOM 533 O O . VAL A 1 69 ? -9.921 0.042 -8.461 1.00 94.56 69 VAL A O 1
ATOM 536 N N . THR A 1 70 ? -10.658 1.963 -9.335 1.00 92.06 70 THR A N 1
ATOM 537 C CA . THR A 1 70 ? -9.591 2.790 -8.752 1.00 92.06 70 THR A CA 1
ATOM 538 C C . THR A 1 70 ? -10.184 3.907 -7.926 1.00 92.06 70 THR A C 1
ATOM 540 O O . THR A 1 70 ? -10.940 4.723 -8.436 1.00 92.06 70 THR A O 1
ATOM 543 N N . ALA A 1 71 ? -9.783 3.956 -6.661 1.00 92.38 71 ALA A N 1
ATOM 544 C CA . ALA A 1 71 ? -10.074 5.050 -5.754 1.00 92.38 71 ALA A CA 1
ATOM 545 C C . ALA A 1 71 ? -8.777 5.860 -5.562 1.00 92.38 71 ALA A C 1
ATOM 547 O O . ALA A 1 71 ? -7.882 5.382 -4.862 1.00 92.38 71 ALA A O 1
ATOM 548 N N . PRO A 1 72 ? -8.623 7.040 -6.192 1.00 90.00 72 PRO A N 1
ATOM 549 C CA . PRO A 1 72 ? -7.399 7.833 -6.073 1.00 90.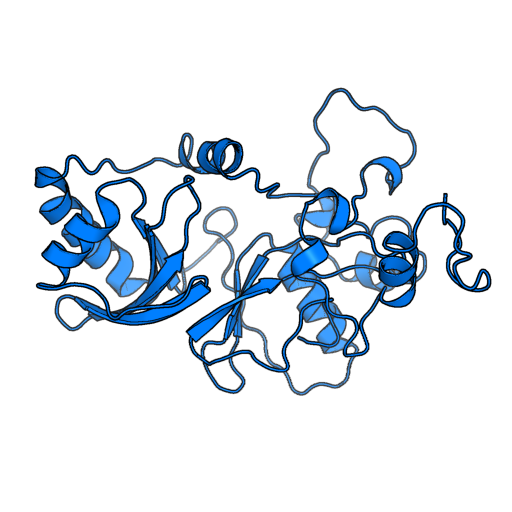00 72 PRO A CA 1
ATOM 550 C C . PRO A 1 72 ? -7.175 8.324 -4.636 1.00 90.00 72 PRO A C 1
ATOM 552 O O . PRO A 1 72 ? -8.115 8.461 -3.853 1.00 90.00 72 PRO A O 1
ATOM 555 N N . SER A 1 73 ? -5.927 8.620 -4.270 1.00 86.81 73 SER A N 1
ATOM 556 C CA . SER A 1 73 ? -5.652 9.313 -3.003 1.00 86.81 73 SER A CA 1
ATOM 557 C C . SER A 1 73 ? -6.418 10.636 -2.947 1.00 86.81 73 SER A C 1
ATOM 559 O O . SER A 1 73 ? -6.598 11.281 -3.979 1.00 86.81 73 SER A O 1
ATOM 561 N N . SER A 1 74 ? -6.818 11.075 -1.752 1.00 85.69 74 SER A N 1
ATOM 562 C CA . SER A 1 74 ? -7.463 12.379 -1.553 1.00 85.69 74 SER A CA 1
ATOM 563 C C . SER A 1 74 ? -6.632 13.547 -2.099 1.00 85.69 74 SER A C 1
ATOM 565 O O . SER A 1 74 ? -7.204 14.559 -2.471 1.00 85.69 74 SER A O 1
ATOM 567 N N . ALA A 1 75 ? -5.306 13.396 -2.214 1.00 82.50 75 ALA A N 1
ATOM 568 C CA . ALA A 1 75 ? -4.426 14.401 -2.821 1.00 82.50 75 ALA A CA 1
ATOM 569 C C . ALA A 1 75 ? -4.616 14.572 -4.344 1.00 82.50 75 ALA A C 1
ATOM 571 O O . ALA A 1 75 ? -4.269 15.615 -4.885 1.00 82.50 75 ALA A O 1
ATOM 572 N N . PHE A 1 76 ? -5.149 13.559 -5.034 1.00 84.12 76 PHE A N 1
ATOM 573 C CA . PHE A 1 76 ? -5.341 13.551 -6.493 1.00 84.12 76 PHE A CA 1
ATOM 574 C C . PHE A 1 76 ? -6.806 13.351 -6.899 1.00 84.12 76 PHE A C 1
ATOM 576 O O . PHE A 1 76 ? -7.125 13.261 -8.082 1.00 84.12 76 PHE A O 1
ATOM 583 N N . ARG A 1 77 ? -7.705 13.211 -5.923 1.00 89.00 77 ARG A N 1
ATOM 584 C CA . ARG A 1 77 ? -9.130 13.000 -6.151 1.00 89.00 77 ARG A CA 1
ATOM 585 C C . ARG A 1 77 ? -9.781 14.328 -6.512 1.00 89.00 77 ARG A C 1
ATOM 587 O O . ARG A 1 77 ? -9.687 15.283 -5.752 1.00 89.00 77 ARG A O 1
ATOM 594 N N . THR A 1 78 ? -10.458 14.362 -7.651 1.00 86.69 78 THR A N 1
ATOM 595 C CA . THR A 1 78 ? -11.164 15.554 -8.140 1.00 86.69 78 THR A CA 1
ATOM 596 C C . THR A 1 78 ? -12.628 15.581 -7.719 1.00 86.69 78 THR A C 1
ATOM 598 O O . THR A 1 78 ? -13.178 16.657 -7.519 1.00 86.69 78 THR A O 1
ATOM 601 N N . GLU A 1 79 ? -13.257 14.412 -7.570 1.00 88.50 79 GLU A N 1
ATOM 602 C CA . GLU A 1 79 ? -14.686 14.286 -7.279 1.00 88.50 79 GLU A CA 1
ATOM 603 C C . GLU A 1 79 ? -14.990 13.077 -6.387 1.00 88.50 79 GLU A C 1
ATOM 605 O O . GLU A 1 79 ? -1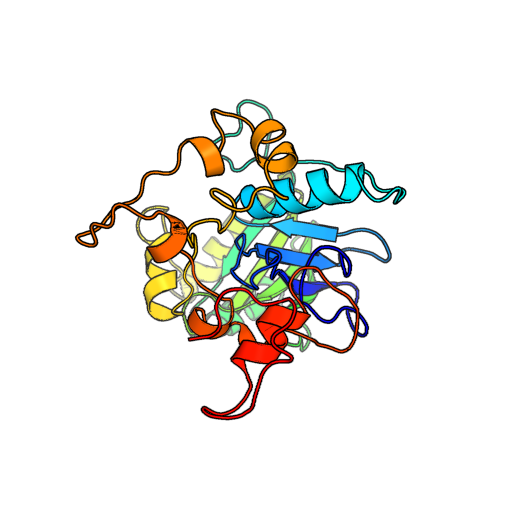4.254 12.081 -6.363 1.00 88.50 79 GLU A O 1
ATOM 610 N N . GLY A 1 80 ? -16.123 13.174 -5.688 1.00 90.44 80 GLY A N 1
ATOM 611 C CA . GLY A 1 80 ? -16.659 12.128 -4.829 1.00 90.44 80 GLY A CA 1
ATOM 612 C C . GLY A 1 80 ? -15.861 11.902 -3.550 1.00 90.44 80 GLY A C 1
ATOM 613 O O . GLY A 1 80 ? -14.766 12.423 -3.337 1.00 90.44 80 GLY A O 1
ATOM 614 N N . ASP A 1 81 ? -16.432 11.076 -2.690 1.00 94.06 81 ASP A N 1
ATOM 615 C CA . ASP A 1 81 ? -15.787 10.628 -1.471 1.00 94.06 81 ASP A CA 1
ATOM 616 C C . ASP A 1 81 ? -14.800 9.472 -1.735 1.00 94.06 81 ASP A C 1
ATOM 618 O O . ASP A 1 81 ? -14.905 8.754 -2.741 1.00 94.06 81 ASP A O 1
ATOM 622 N N . PRO A 1 82 ? -13.815 9.242 -0.848 1.00 93.75 82 PRO A N 1
ATOM 623 C CA . PRO A 1 82 ? -13.105 7.972 -0.789 1.00 93.75 82 PRO A CA 1
ATOM 624 C C . PRO A 1 82 ? -14.065 6.781 -0.737 1.00 93.75 82 PRO A C 1
ATOM 626 O O . PRO A 1 82 ? -15.144 6.857 -0.168 1.00 93.75 82 PRO A O 1
ATOM 629 N N . THR A 1 83 ? -13.661 5.645 -1.304 1.00 93.88 83 THR A N 1
ATOM 630 C CA . THR A 1 83 ? -14.462 4.413 -1.210 1.00 93.88 83 THR A CA 1
ATOM 631 C C . THR A 1 83 ? -14.373 3.812 0.191 1.00 93.88 83 THR A C 1
ATOM 633 O O . THR A 1 83 ? -15.364 3.380 0.764 1.00 93.88 83 THR A O 1
ATOM 636 N N . LEU A 1 84 ? -13.168 3.814 0.761 1.00 95.25 84 LEU A N 1
ATOM 637 C CA . LEU A 1 84 ? -12.879 3.230 2.063 1.00 95.25 84 LEU A CA 1
ATOM 638 C C . LEU A 1 84 ? -12.260 4.282 2.978 1.00 95.25 84 LEU A C 1
ATOM 640 O O . LEU A 1 84 ? -11.431 5.079 2.529 1.00 95.25 84 LEU A O 1
ATOM 644 N N . PHE A 1 85 ? -12.586 4.231 4.267 1.00 96.50 85 PHE A N 1
ATOM 645 C CA . PHE A 1 85 ? -11.754 4.858 5.290 1.00 96.50 85 PHE A CA 1
ATOM 646 C C . PHE A 1 85 ? -10.642 3.911 5.730 1.00 96.50 85 PHE A C 1
ATOM 648 O O . PHE A 1 85 ? -10.776 2.687 5.648 1.00 96.50 85 PHE A O 1
ATOM 655 N N . ARG A 1 86 ? -9.546 4.493 6.218 1.00 95.56 86 ARG A N 1
ATOM 656 C CA . ARG A 1 86 ? -8.426 3.781 6.835 1.00 95.56 86 ARG A CA 1
ATOM 657 C C . ARG A 1 86 ? -7.932 4.594 8.020 1.00 95.56 86 ARG A C 1
ATOM 659 O O . ARG A 1 86 ? -7.307 5.632 7.823 1.00 95.56 86 ARG A O 1
ATOM 666 N N . HIS A 1 87 ? -8.219 4.128 9.229 1.00 96.50 87 HIS A N 1
ATOM 667 C CA . HIS A 1 87 ? -7.743 4.755 10.465 1.00 96.50 87 HIS A CA 1
ATOM 668 C C . HIS A 1 87 ? -6.779 3.815 11.162 1.00 96.50 87 HIS A C 1
ATOM 670 O O . HIS A 1 87 ? -7.064 2.626 11.268 1.00 96.50 87 HIS A O 1
ATOM 676 N N . GLN A 1 88 ? -5.659 4.327 11.660 1.00 95.81 88 GLN A N 1
ATOM 677 C CA . GLN A 1 88 ? -4.745 3.532 12.471 1.00 95.81 88 GLN A CA 1
ATOM 678 C C . GLN A 1 88 ? -4.760 4.007 13.918 1.00 95.81 88 GLN A C 1
ATOM 680 O O . GLN A 1 88 ? -4.649 5.201 14.184 1.00 95.81 88 GLN A O 1
ATOM 685 N N . VAL A 1 89 ? -4.850 3.052 14.842 1.00 95.88 89 VAL A N 1
ATOM 686 C CA . VAL A 1 89 ? -4.612 3.269 16.271 1.00 95.88 89 VAL A CA 1
ATOM 687 C C . VAL A 1 89 ? -3.349 2.505 16.636 1.00 95.88 89 VAL A C 1
ATOM 689 O O . VAL A 1 89 ? -3.284 1.281 16.498 1.00 95.88 89 VAL A O 1
ATOM 692 N N . GLN A 1 90 ? -2.329 3.252 17.045 1.00 94.31 90 GLN A N 1
ATOM 693 C CA . GLN A 1 90 ? -0.980 2.763 17.316 1.00 94.31 90 GLN A CA 1
ATOM 694 C C . GLN A 1 90 ? -0.505 3.259 18.685 1.00 94.31 90 GLN A C 1
ATOM 696 O O . GLN A 1 90 ? -1.081 4.186 19.254 1.00 94.31 90 GLN A O 1
ATOM 701 N N . GLY A 1 91 ? 0.563 2.650 19.195 1.00 92.25 91 GLY A N 1
ATOM 702 C CA . GLY A 1 91 ? 1.191 3.025 20.460 1.00 92.25 91 GLY A CA 1
ATOM 703 C C . GLY A 1 91 ? 0.924 2.033 21.597 1.00 92.25 91 GLY A C 1
ATOM 704 O O . GLY A 1 91 ? 0.153 1.084 21.442 1.00 92.25 91 GLY A O 1
ATOM 705 N N . PRO A 1 92 ? 1.565 2.235 22.759 1.00 92.12 92 PRO A N 1
ATOM 706 C CA . PRO A 1 92 ? 1.607 1.244 23.838 1.00 92.12 92 PRO A CA 1
ATOM 707 C C . PRO A 1 92 ? 0.233 0.931 24.447 1.00 92.12 92 PRO A C 1
ATOM 709 O O . PRO A 1 92 ? 0.020 -0.172 24.943 1.00 92.12 92 PRO A O 1
ATOM 712 N N . LEU A 1 93 ? -0.713 1.874 24.383 1.00 95.06 93 LEU A N 1
ATOM 713 C CA . LEU A 1 93 ? -2.068 1.717 24.921 1.00 95.06 93 LEU A CA 1
ATOM 714 C C . LEU A 1 93 ? -3.110 1.337 23.855 1.00 95.06 93 LEU A C 1
ATOM 716 O O . LEU A 1 93 ? -4.282 1.183 24.187 1.00 95.06 93 LEU A O 1
ATOM 720 N N . ALA A 1 94 ? -2.709 1.131 22.593 1.00 94.44 94 ALA A N 1
ATOM 721 C CA . ALA A 1 94 ? -3.637 0.880 21.486 1.00 94.44 94 ALA A CA 1
ATOM 722 C C . ALA A 1 94 ? -4.540 -0.337 21.728 1.00 94.44 94 ALA A C 1
ATOM 724 O O . ALA A 1 94 ? -5.735 -0.282 21.463 1.00 94.44 94 ALA A O 1
ATOM 725 N N . SER A 1 95 ? -3.989 -1.430 22.266 1.00 92.81 95 SER A N 1
ATOM 726 C CA . SER A 1 95 ? -4.781 -2.637 22.545 1.00 92.81 95 SER A CA 1
ATOM 727 C C . SER A 1 95 ? -5.799 -2.431 23.670 1.00 92.81 95 SER A C 1
ATOM 729 O O . SER A 1 95 ? -6.896 -2.972 23.585 1.00 92.81 95 SER A O 1
ATOM 731 N N . ALA A 1 96 ? -5.455 -1.643 24.695 1.00 95.38 96 ALA A N 1
ATOM 732 C CA . ALA A 1 96 ? -6.359 -1.336 25.804 1.00 95.38 96 ALA A CA 1
ATOM 733 C C . ALA A 1 96 ? -7.489 -0.402 25.354 1.00 95.38 96 ALA A C 1
ATOM 735 O O . ALA A 1 96 ? -8.653 -0.696 25.600 1.00 95.38 96 ALA A O 1
ATOM 736 N N . LEU A 1 97 ? -7.149 0.654 24.607 1.00 96.62 97 LEU A N 1
ATOM 737 C CA . LEU A 1 97 ? -8.122 1.576 24.018 1.00 96.62 97 LEU A CA 1
ATOM 738 C C . LEU A 1 97 ? -9.115 0.833 23.129 1.00 96.62 97 LEU A C 1
ATOM 740 O O . LEU A 1 97 ? -10.323 0.986 23.266 1.00 96.62 97 LEU A O 1
ATOM 744 N N . VAL A 1 98 ? -8.606 0.002 22.223 1.00 95.44 98 VAL A N 1
ATOM 745 C CA . VAL A 1 98 ? -9.449 -0.770 21.312 1.00 95.44 98 VAL A CA 1
ATOM 746 C C . VAL A 1 98 ? -10.334 -1.753 22.080 1.00 95.44 98 VAL A C 1
ATOM 748 O O . VAL A 1 98 ? -11.498 -1.905 21.729 1.00 95.44 98 VAL A O 1
ATOM 751 N N . ALA A 1 99 ? -9.829 -2.387 23.142 1.00 95.75 99 ALA A N 1
ATOM 752 C CA . ALA A 1 99 ? -10.663 -3.249 23.973 1.00 95.75 99 ALA A CA 1
ATOM 753 C C . ALA A 1 99 ? -11.815 -2.477 24.636 1.00 95.75 99 ALA A C 1
ATOM 755 O O . ALA A 1 99 ? -12.934 -2.979 24.657 1.00 95.75 99 ALA A O 1
ATOM 756 N N . GLU A 1 100 ? -11.566 -1.255 25.107 1.00 97.62 100 GLU A N 1
ATOM 757 C CA . GLU A 1 100 ? -12.602 -0.395 25.685 1.00 97.62 100 GLU A CA 1
ATOM 758 C C . GLU A 1 100 ? -13.675 -0.021 24.648 1.00 97.62 100 GLU A C 1
ATOM 760 O O . GLU A 1 100 ? -14.862 -0.222 24.886 1.00 97.62 100 GLU A O 1
ATOM 765 N N . VAL A 1 101 ? -13.260 0.417 23.452 1.00 96.94 101 VAL A N 1
ATOM 766 C CA . VAL A 1 101 ? -14.171 0.813 22.357 1.00 96.94 101 VAL A CA 1
ATOM 767 C C . VAL A 1 101 ? -15.115 -0.316 21.941 1.00 96.94 101 VAL A C 1
ATOM 769 O O . VAL A 1 101 ? -16.277 -0.072 21.627 1.00 96.94 101 VAL A O 1
ATOM 772 N N . PHE A 1 102 ? -14.628 -1.558 21.914 1.00 95.69 102 PHE A N 1
ATOM 773 C CA . PHE A 1 102 ? -15.422 -2.712 21.481 1.00 95.69 102 PHE A CA 1
ATOM 774 C C . PHE A 1 102 ? -16.028 -3.516 22.646 1.00 95.69 102 PHE A C 1
ATOM 776 O O . PHE A 1 102 ? -16.636 -4.560 22.404 1.00 95.69 102 PHE A O 1
ATOM 783 N N . GLY A 1 103 ? -15.879 -3.062 23.898 1.00 94.81 103 GLY A N 1
ATOM 784 C CA . GLY A 1 103 ? -16.375 -3.766 25.088 1.00 94.81 103 GLY A CA 1
ATOM 785 C C . GLY A 1 103 ? -15.670 -5.102 25.373 1.00 94.81 103 GLY A C 1
ATOM 786 O O . GLY A 1 103 ? -16.220 -5.974 26.046 1.00 94.81 103 GLY A O 1
ATOM 787 N N . GLY A 1 104 ? -14.469 -5.294 24.830 1.00 93.81 104 GLY A N 1
ATOM 788 C CA . GLY A 1 104 ? -13.668 -6.503 24.961 1.00 93.81 104 GLY A CA 1
ATOM 789 C C . GLY A 1 104 ? -12.532 -6.572 23.936 1.00 93.81 104 GLY A C 1
ATOM 790 O O . GLY A 1 104 ? -12.511 -5.825 22.957 1.00 93.81 104 GLY A O 1
ATOM 791 N N . PRO A 1 105 ? -11.557 -7.477 24.129 1.00 90.81 105 PRO A N 1
ATOM 792 C CA . PRO A 1 105 ? -10.431 -7.600 23.214 1.00 90.81 105 PRO A CA 1
ATOM 793 C C . PRO A 1 105 ? -10.889 -8.052 21.822 1.00 90.81 105 PRO A C 1
ATOM 795 O O . PRO A 1 105 ? -11.695 -8.975 21.686 1.00 90.81 105 PRO A O 1
ATOM 798 N N . ILE A 1 106 ? -10.298 -7.468 20.774 1.00 89.31 106 ILE A N 1
ATOM 799 C CA . ILE A 1 106 ? -10.437 -7.997 19.410 1.00 89.31 106 ILE A CA 1
ATOM 800 C C . ILE A 1 106 ? -9.924 -9.448 19.389 1.00 89.31 106 ILE A C 1
ATOM 802 O O . ILE A 1 106 ? -8.894 -9.733 20.013 1.00 89.31 106 ILE A O 1
ATOM 806 N N . PRO A 1 107 ? -10.586 -10.367 18.656 1.00 86.94 107 PRO A N 1
ATOM 807 C CA . PRO A 1 107 ? -10.130 -11.743 18.518 1.00 86.94 107 PRO A CA 1
ATOM 808 C C . PRO A 1 107 ? -8.639 -11.849 18.184 1.00 86.94 107 PRO A C 1
ATOM 810 O O . PRO A 1 107 ? -8.092 -11.055 17.412 1.00 86.94 107 PRO A O 1
ATOM 813 N N . SER A 1 108 ? -7.974 -12.862 18.749 1.00 87.12 108 SER A N 1
ATOM 814 C CA . SER A 1 108 ? -6.545 -13.089 18.519 1.00 87.12 108 SER A CA 1
ATOM 815 C C . SER A 1 108 ? -6.258 -13.229 17.024 1.00 87.12 108 SER A C 1
ATOM 817 O O . SER A 1 108 ? -6.626 -14.210 16.376 1.00 87.12 108 SER A O 1
ATOM 819 N N . THR A 1 109 ? -5.604 -12.209 16.473 1.00 88.88 109 THR A N 1
ATOM 820 C CA . THR A 1 109 ? -5.377 -12.059 15.037 1.00 88.88 109 THR A CA 1
ATOM 821 C C . THR A 1 109 ? -3.878 -12.102 14.760 1.00 88.88 109 THR A C 1
ATOM 823 O O . THR A 1 109 ? -3.064 -11.487 15.458 1.00 88.88 109 THR A O 1
ATOM 826 N N . LYS A 1 110 ? -3.462 -12.851 13.737 1.00 92.50 110 LYS A N 1
ATOM 827 C CA . LYS A 1 110 ? -2.055 -12.875 13.310 1.00 92.50 110 LYS A CA 1
ATOM 828 C C . LYS A 1 110 ? -1.678 -11.528 12.689 1.00 92.50 110 LYS A C 1
ATOM 830 O O . LYS A 1 110 ? -2.535 -10.821 12.174 1.00 92.50 110 LYS A O 1
ATOM 835 N N . PHE A 1 111 ? -0.398 -11.163 12.727 1.00 91.12 111 PHE A N 1
ATOM 836 C CA . PHE A 1 111 ? 0.077 -9.974 12.011 1.00 91.12 111 PHE A CA 1
ATOM 837 C C . PHE A 1 111 ? -0.338 -10.044 10.531 1.00 91.12 111 PHE A C 1
ATOM 839 O O . PHE A 1 111 ? -0.331 -11.134 9.942 1.00 91.12 111 PHE A O 1
ATOM 846 N N . PHE A 1 112 ? -0.742 -8.908 9.954 1.00 93.88 112 PHE A N 1
ATOM 847 C CA . PHE A 1 112 ? -1.263 -8.821 8.584 1.00 93.88 112 PHE A CA 1
ATOM 848 C C . PHE A 1 112 ? -2.512 -9.685 8.330 1.00 93.88 112 PHE A C 1
ATOM 850 O O . PHE A 1 112 ? -2.809 -10.039 7.194 1.00 93.88 112 PHE A O 1
ATOM 857 N N . HIS A 1 113 ? -3.254 -10.045 9.373 1.00 96.06 113 HIS A N 1
ATOM 858 C CA . HIS A 1 113 ? -4.597 -10.600 9.240 1.00 96.06 113 HIS A CA 1
ATOM 859 C C . HIS A 1 113 ? -5.603 -9.618 9.830 1.00 96.06 113 HIS A C 1
ATOM 861 O O . HIS A 1 113 ? -5.272 -8.819 10.710 1.00 96.06 113 HIS A O 1
ATOM 867 N N . SER A 1 114 ? -6.825 -9.680 9.329 1.00 95.81 114 SER A N 1
ATOM 868 C CA . SER A 1 114 ? -7.950 -8.886 9.783 1.00 95.81 114 SER A CA 1
ATOM 869 C C . SER A 1 114 ? -8.950 -9.741 10.541 1.00 95.81 114 SER A C 1
ATOM 871 O O . SER A 1 114 ? -9.217 -10.878 10.155 1.00 95.81 114 SER A O 1
ATOM 873 N N . SER A 1 115 ? -9.544 -9.149 11.572 1.00 94.38 115 SER A N 1
ATOM 874 C CA . SER A 1 115 ? -10.766 -9.651 12.197 1.00 94.38 115 SER A CA 1
ATOM 875 C C . SER A 1 115 ? -11.948 -8.752 11.837 1.00 94.38 115 SER A C 1
ATOM 877 O O . SER A 1 115 ? -11.770 -7.530 11.773 1.00 94.38 115 SER A O 1
ATOM 879 N N . PRO A 1 116 ? -13.144 -9.315 11.588 1.00 94.75 116 PRO A N 1
ATOM 880 C CA . PRO A 1 116 ? -14.356 -8.516 11.481 1.00 94.75 116 PRO A CA 1
ATOM 881 C C . PRO A 1 116 ? -14.669 -7.885 12.841 1.00 94.75 116 PRO A C 1
ATOM 883 O O . PRO A 1 116 ? -14.524 -8.531 13.879 1.00 94.75 116 PRO A O 1
ATOM 886 N N . VAL A 1 117 ? -15.085 -6.624 12.826 1.00 95.88 117 VAL A N 1
ATOM 887 C CA . VAL A 1 117 ? -15.500 -5.871 14.012 1.00 95.88 117 VAL A CA 1
ATOM 888 C C . VAL A 1 117 ? -16.728 -5.031 13.677 1.00 95.88 117 VAL A C 1
ATOM 890 O O . VAL A 1 117 ? -17.013 -4.751 12.509 1.00 95.88 117 VAL A O 1
ATOM 893 N N . SER A 1 118 ? -17.460 -4.622 14.706 1.00 95.81 118 SER A N 1
ATOM 894 C CA . SER A 1 118 ? -18.615 -3.745 14.555 1.00 95.81 118 SER A CA 1
ATOM 895 C C . SER A 1 118 ? -18.649 -2.701 15.654 1.00 95.81 118 SER A C 1
ATOM 897 O O . SER A 1 118 ? -18.437 -3.040 16.816 1.00 95.81 118 SER A O 1
ATOM 899 N N . LEU A 1 119 ? -18.987 -1.468 15.294 1.00 95.44 119 LEU A N 1
ATOM 900 C CA . LEU A 1 119 ? -19.222 -0.376 16.233 1.00 95.44 119 LEU A CA 1
ATOM 901 C C . LEU A 1 119 ? -20.560 0.276 15.891 1.00 95.44 119 LEU A C 1
ATOM 903 O O . LEU A 1 119 ? -20.735 0.719 14.761 1.00 95.44 119 LEU A O 1
ATOM 907 N N . ASN A 1 120 ? -21.512 0.317 16.827 1.00 91.88 120 ASN A N 1
ATOM 908 C CA . ASN A 1 120 ? -22.849 0.893 16.602 1.00 91.88 120 ASN A CA 1
ATOM 909 C C . ASN A 1 120 ? -23.511 0.392 15.296 1.00 91.88 120 ASN A C 1
ATOM 911 O O . ASN A 1 120 ? -23.972 1.179 14.475 1.00 91.88 120 ASN A O 1
ATOM 915 N N . ALA A 1 121 ? -23.496 -0.931 15.076 1.00 92.38 121 ALA A N 1
ATOM 916 C CA . ALA A 1 121 ? -23.947 -1.623 13.855 1.00 92.38 121 ALA A CA 1
ATOM 917 C C . ALA A 1 121 ? -23.158 -1.328 12.556 1.00 92.38 121 ALA A C 1
ATOM 919 O O . ALA A 1 121 ? -23.413 -1.964 11.532 1.00 92.38 121 ALA A O 1
ATOM 920 N N . MET A 1 122 ? -22.151 -0.450 12.581 1.00 96.88 122 MET A N 1
ATOM 921 C CA . MET A 1 122 ? -21.230 -0.246 11.462 1.00 96.88 122 MET A CA 1
ATOM 922 C C . MET A 1 122 ? -20.235 -1.406 11.410 1.00 96.88 122 MET A C 1
ATOM 924 O O . MET A 1 122 ? -19.393 -1.541 12.297 1.00 96.88 122 MET A O 1
ATOM 928 N N . ALA A 1 123 ? -20.323 -2.244 10.378 1.00 96.12 123 ALA A N 1
ATOM 929 C CA . ALA A 1 123 ? -19.403 -3.357 10.166 1.00 96.12 123 ALA A CA 1
ATOM 930 C C . ALA A 1 123 ? -18.162 -2.911 9.381 1.00 96.12 123 ALA A C 1
ATOM 932 O O . ALA A 1 123 ? -18.258 -2.239 8.353 1.00 96.12 123 ALA A O 1
ATOM 933 N N . PHE A 1 124 ? -16.987 -3.305 9.862 1.00 96.50 124 PHE A N 1
ATOM 934 C CA . PHE A 1 124 ? -15.705 -3.067 9.204 1.00 96.50 124 PHE A CA 1
ATOM 935 C C . PHE A 1 124 ? -14.684 -4.105 9.682 1.00 96.50 124 PHE A C 1
ATOM 937 O O . PHE A 1 124 ? -15.024 -5.077 10.359 1.00 96.50 124 PHE A O 1
ATOM 944 N N . ARG A 1 125 ? -13.419 -3.954 9.291 1.00 96.06 125 ARG A N 1
ATOM 945 C CA . ARG A 1 125 ? -12.353 -4.874 9.705 1.00 96.06 125 ARG A CA 1
ATOM 946 C C . ARG A 1 125 ? -11.307 -4.164 10.548 1.00 96.06 125 ARG A C 1
ATOM 948 O O . ARG A 1 125 ? -11.002 -3.001 10.300 1.00 96.06 125 ARG A O 1
ATOM 955 N N . ALA A 1 126 ? -10.700 -4.910 11.457 1.00 96.56 126 ALA A N 1
ATOM 956 C CA . ALA A 1 126 ? -9.500 -4.524 12.179 1.00 96.56 126 ALA A CA 1
ATOM 957 C C . ALA A 1 126 ? -8.323 -5.362 11.669 1.00 96.56 126 ALA A C 1
ATOM 959 O O . ALA A 1 126 ? -8.191 -6.539 12.006 1.00 96.56 126 ALA A O 1
ATOM 960 N N . LEU A 1 127 ? -7.489 -4.781 10.809 1.00 95.94 127 LEU A N 1
ATOM 961 C CA . LEU A 1 127 ? -6.222 -5.358 10.373 1.00 95.94 127 LEU A CA 1
ATOM 962 C C . LEU A 1 127 ? -5.190 -5.192 11.485 1.00 95.94 127 LEU A C 1
ATOM 964 O O . LEU A 1 127 ? -4.869 -4.072 11.876 1.00 95.94 127 LEU A O 1
ATOM 968 N N . ARG A 1 128 ? -4.622 -6.300 11.962 1.00 93.06 128 ARG A N 1
ATOM 969 C CA . ARG A 1 128 ? -3.502 -6.235 12.896 1.00 93.06 128 ARG A CA 1
ATOM 970 C C . ARG A 1 128 ? -2.255 -5.746 12.164 1.00 93.06 128 ARG A C 1
ATOM 972 O O . ARG A 1 128 ? -1.685 -6.471 11.341 1.00 93.06 128 ARG A O 1
ATOM 979 N N . HIS A 1 129 ? -1.845 -4.527 12.489 1.00 86.12 129 HIS A N 1
ATOM 980 C CA . HIS A 1 129 ? -0.831 -3.765 11.771 1.00 86.12 129 HIS A CA 1
ATOM 981 C C . HIS A 1 129 ? 0.081 -3.013 12.746 1.00 86.12 129 HIS A C 1
ATOM 983 O O . HIS A 1 129 ? -0.278 -2.817 13.899 1.00 86.12 129 HIS A O 1
ATOM 989 N N . GLY A 1 130 ? 1.257 -2.575 12.308 1.00 81.62 130 GLY A N 1
ATOM 990 C CA . GLY A 1 130 ? 2.161 -1.789 13.148 1.00 81.62 130 GLY A CA 1
ATOM 991 C C . GLY A 1 130 ? 3.076 -0.937 12.287 1.00 81.62 130 GLY A C 1
ATOM 992 O O . GLY A 1 130 ? 4.011 -1.472 11.704 1.00 81.62 130 GLY A O 1
ATOM 993 N N . MET A 1 131 ? 2.788 0.364 12.191 1.00 74.62 131 MET A N 1
ATOM 994 C CA . MET A 1 131 ? 3.628 1.324 11.451 1.00 74.62 131 MET A CA 1
ATOM 995 C C . MET A 1 131 ? 4.465 2.238 12.347 1.00 74.62 131 MET A C 1
ATOM 997 O O . MET A 1 131 ? 5.381 2.884 11.857 1.00 74.62 131 MET A O 1
ATOM 1001 N N . ALA A 1 132 ? 4.177 2.283 13.648 1.00 74.56 132 ALA A N 1
ATOM 1002 C CA . ALA A 1 132 ? 4.857 3.151 14.613 1.00 74.56 132 ALA A CA 1
ATOM 1003 C C . ALA A 1 132 ? 5.688 2.330 15.617 1.00 74.56 132 ALA A C 1
ATOM 1005 O O . ALA A 1 132 ? 5.581 2.510 16.827 1.00 74.56 132 ALA A O 1
ATOM 1006 N N . GLY A 1 133 ? 6.397 1.304 15.128 1.00 68.19 133 GLY A N 1
ATOM 1007 C CA . GLY A 1 133 ? 7.274 0.445 15.942 1.00 68.19 133 GLY A CA 1
ATOM 1008 C C . GLY A 1 133 ? 6.580 -0.430 17.000 1.00 68.19 133 GLY A C 1
ATOM 1009 O O . GLY A 1 133 ? 7.248 -1.203 17.683 1.00 68.19 133 GLY A O 1
ATOM 1010 N N . GLN A 1 134 ? 5.254 -0.341 17.137 1.00 76.38 134 GLN A N 1
ATOM 1011 C CA . GLN A 1 134 ? 4.452 -1.048 18.137 1.00 76.38 134 GLN A CA 1
ATOM 1012 C C . GLN A 1 134 ? 3.255 -1.764 17.491 1.00 76.38 134 GLN A C 1
ATOM 1014 O O . GLN A 1 134 ? 2.794 -1.349 16.423 1.00 76.38 134 GLN A O 1
ATOM 1019 N N . PRO A 1 135 ? 2.729 -2.840 18.107 1.00 81.00 135 PRO A N 1
ATOM 1020 C CA . PRO A 1 135 ? 1.498 -3.470 17.651 1.00 81.00 135 PRO A CA 1
ATOM 1021 C C . PRO A 1 135 ? 0.297 -2.528 17.788 1.00 81.00 135 PRO A C 1
ATOM 1023 O O . PRO A 1 135 ? 0.046 -1.982 18.860 1.00 81.00 135 PRO A O 1
ATOM 1026 N N . GLY A 1 136 ? -0.497 -2.426 16.730 1.00 91.81 136 GLY A N 1
ATOM 1027 C CA . GLY A 1 136 ? -1.759 -1.705 16.727 1.00 91.81 136 GLY A CA 1
ATOM 1028 C C . GLY A 1 136 ? -2.732 -2.278 15.704 1.00 91.81 136 GLY A C 1
ATOM 1029 O O . GLY A 1 136 ? -2.655 -3.449 15.302 1.00 91.81 136 GLY A O 1
ATOM 1030 N N . PHE A 1 137 ? -3.673 -1.439 15.293 1.00 94.88 137 PHE A N 1
ATOM 1031 C CA . PHE A 1 137 ? -4.737 -1.828 14.380 1.00 94.88 137 PHE A CA 1
ATOM 1032 C C . PHE A 1 137 ? -4.924 -0.780 13.293 1.00 94.88 137 PHE A C 1
ATOM 1034 O O . PHE A 1 137 ? -4.893 0.420 13.557 1.00 94.88 137 PHE A O 1
ATOM 1041 N N . GLU A 1 138 ? -5.144 -1.250 12.070 1.00 96.19 138 GLU A N 1
ATOM 1042 C CA . GLU A 1 138 ? -5.721 -0.458 10.993 1.00 96.19 138 GLU A CA 1
ATOM 1043 C C . GLU A 1 138 ? -7.183 -0.869 10.810 1.00 96.19 138 GLU A C 1
ATOM 1045 O O . GLU A 1 138 ? -7.489 -2.023 10.508 1.00 96.19 138 GLU A O 1
ATOM 1050 N N . PHE A 1 139 ? -8.090 0.080 10.993 1.00 97.12 139 PHE A N 1
ATOM 1051 C CA . PHE A 1 139 ? -9.516 -0.090 10.774 1.00 97.12 139 PHE A CA 1
ATOM 1052 C C . PHE A 1 139 ? -9.874 0.336 9.357 1.00 97.12 139 PHE A C 1
ATOM 1054 O O . PHE A 1 139 ? -9.561 1.456 8.950 1.00 97.12 139 PHE A O 1
ATOM 1061 N N . VAL A 1 140 ? -10.525 -0.560 8.613 1.00 96.94 140 VAL A N 1
ATOM 1062 C CA . VAL A 1 140 ? -10.869 -0.346 7.200 1.00 96.94 140 VAL A CA 1
ATOM 1063 C C . VAL A 1 140 ? -12.325 -0.713 6.951 1.00 96.94 140 VAL A C 1
ATOM 1065 O O . VAL A 1 140 ? -12.729 -1.852 7.203 1.00 96.94 140 VAL A O 1
ATOM 1068 N N . GLY A 1 141 ? -13.098 0.227 6.415 1.00 96.88 141 GLY A N 1
ATOM 1069 C CA . GLY A 1 141 ? -14.512 0.037 6.091 1.00 96.88 141 GLY A CA 1
ATOM 1070 C C . GLY A 1 141 ? -15.050 1.114 5.153 1.00 96.88 141 GLY A C 1
ATOM 1071 O O . GLY A 1 141 ? -14.290 1.942 4.655 1.00 96.88 141 GLY A O 1
ATOM 1072 N N . GLU A 1 142 ? -1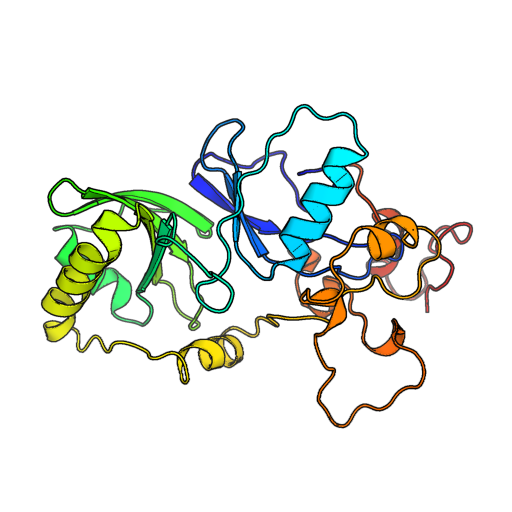6.361 1.094 4.924 1.00 96.81 142 GLU A N 1
ATOM 1073 C CA . GLU A 1 142 ? -17.068 2.036 4.045 1.00 96.81 142 GLU A CA 1
ATOM 1074 C C . GLU A 1 142 ? -16.914 3.488 4.509 1.00 96.81 142 GLU A C 1
ATOM 1076 O O . GLU A 1 142 ? -17.139 3.796 5.683 1.00 96.81 142 GLU A O 1
ATOM 1081 N N . TRP A 1 143 ? -16.577 4.397 3.590 1.00 96.81 143 TRP A N 1
ATOM 1082 C CA . TRP A 1 143 ? -16.273 5.795 3.920 1.00 96.81 143 TRP A CA 1
ATOM 1083 C C . TRP A 1 143 ? -17.380 6.536 4.675 1.00 96.81 143 TRP A C 1
ATOM 1085 O O . TRP A 1 143 ? -17.079 7.356 5.538 1.00 96.81 143 TRP A O 1
ATOM 1095 N N . GLN A 1 144 ? -18.651 6.213 4.434 1.00 97.12 144 GLN A N 1
ATOM 1096 C CA . GLN A 1 144 ? -19.771 6.827 5.158 1.00 97.12 144 GLN A CA 1
ATOM 1097 C C . GLN A 1 144 ? -19.666 6.670 6.692 1.00 97.12 144 GLN A C 1
ATOM 1099 O O . GLN A 1 144 ? -20.196 7.490 7.436 1.00 97.12 144 GLN A O 1
ATOM 1104 N N . HIS A 1 145 ? -18.943 5.652 7.177 1.00 98.06 145 HIS A N 1
ATOM 1105 C CA . HIS A 1 145 ? -18.706 5.414 8.604 1.00 98.06 145 HIS A CA 1
ATOM 1106 C C . HIS A 1 145 ? -17.440 6.111 9.138 1.00 98.06 145 HIS A C 1
ATOM 1108 O O . HIS A 1 145 ? -17.211 6.122 10.347 1.00 98.06 145 HIS A O 1
ATOM 1114 N N . ALA A 1 146 ? -16.609 6.705 8.271 1.00 97.19 146 ALA A N 1
ATOM 1115 C CA . ALA A 1 146 ? -15.272 7.201 8.606 1.00 97.19 146 ALA A CA 1
ATOM 1116 C C . ALA A 1 146 ? -15.267 8.169 9.790 1.00 97.19 146 ALA A C 1
ATOM 1118 O O . ALA A 1 146 ? -14.414 8.066 10.674 1.00 97.19 146 ALA A O 1
ATOM 1119 N N . LYS A 1 147 ? -16.202 9.125 9.771 1.00 97.81 147 LYS A N 1
ATOM 1120 C CA . LYS A 1 147 ? -16.314 10.173 10.783 1.00 97.81 147 LYS A CA 1
ATOM 1121 C C . LYS A 1 147 ? -16.769 9.590 12.119 1.00 97.81 147 LYS A C 1
ATOM 1123 O O . LYS A 1 147 ? -16.065 9.770 13.103 1.00 97.81 147 LYS A O 1
ATOM 1128 N N . ALA A 1 148 ? -17.867 8.835 12.124 1.00 98.31 148 ALA A N 1
ATOM 1129 C CA . ALA A 1 148 ? -18.427 8.242 13.337 1.00 98.31 148 ALA A CA 1
ATOM 1130 C C . ALA A 1 148 ? -17.445 7.278 14.023 1.00 98.31 148 ALA A C 1
ATOM 1132 O O . ALA A 1 148 ? -17.249 7.351 15.232 1.00 98.31 148 ALA A O 1
ATOM 1133 N N . VAL A 1 149 ? -16.760 6.423 13.251 1.00 98.31 149 VAL A N 1
ATOM 1134 C CA . VAL A 1 149 ? -15.735 5.514 13.793 1.00 98.31 149 VAL A CA 1
ATOM 1135 C C . VAL A 1 149 ? -14.569 6.296 14.399 1.00 98.31 149 VAL A C 1
ATOM 1137 O O . VAL A 1 149 ? -14.088 5.948 15.473 1.00 98.31 149 VAL A O 1
ATOM 1140 N N . LYS A 1 150 ? -14.110 7.364 13.735 1.00 98.00 150 LYS A N 1
ATOM 1141 C CA . LYS A 1 150 ? -13.039 8.211 14.269 1.00 98.00 150 LYS A CA 1
ATOM 1142 C C . LYS A 1 150 ? -13.462 8.928 15.550 1.00 98.00 150 LYS A C 1
ATOM 1144 O O . LYS A 1 150 ? -12.666 8.981 16.478 1.00 98.00 150 LYS A O 1
ATOM 1149 N N . GLU A 1 151 ? -14.659 9.506 15.578 1.00 98.19 151 GLU A N 1
ATOM 1150 C CA . GLU A 1 151 ? -15.173 10.238 16.740 1.00 98.19 151 GLU A CA 1
ATOM 1151 C C . GLU A 1 151 ? -15.243 9.331 17.966 1.00 98.19 151 GLU A C 1
ATOM 1153 O O . GLU A 1 151 ? -14.680 9.690 18.993 1.00 98.19 151 GLU A O 1
ATOM 1158 N N . GLU A 1 152 ? -15.780 8.117 17.830 1.00 98.06 152 GLU A N 1
ATOM 1159 C CA . GLU A 1 152 ? -15.802 7.147 18.930 1.00 98.06 152 GLU A CA 1
ATOM 1160 C C . GLU A 1 152 ? -14.392 6.803 19.437 1.00 98.06 152 GLU A C 1
ATOM 1162 O O . GLU A 1 152 ? -14.124 6.863 20.637 1.00 98.06 152 GLU A O 1
ATOM 1167 N N . LEU A 1 153 ? -13.468 6.476 18.520 1.00 97.88 153 LEU A N 1
ATOM 1168 C CA . LEU A 1 153 ? -12.083 6.146 18.876 1.00 97.88 153 LEU A CA 1
ATOM 1169 C C . LEU A 1 153 ? -11.405 7.302 19.622 1.00 97.88 153 LEU A C 1
ATOM 1171 O O . LEU A 1 153 ? -10.647 7.059 20.559 1.00 97.88 153 LEU A O 1
ATOM 1175 N N . MET A 1 154 ? -11.671 8.545 19.210 1.00 98.31 154 MET A N 1
ATOM 1176 C CA . MET A 1 154 ? -11.137 9.738 19.862 1.00 98.31 154 MET A CA 1
ATOM 1177 C C . MET A 1 154 ? -11.764 9.960 21.237 1.00 98.31 154 MET A C 1
ATOM 1179 O O . MET A 1 154 ? -11.013 10.140 22.188 1.00 98.31 154 MET A O 1
ATOM 1183 N N . THR A 1 155 ? -13.094 9.891 21.355 1.00 98.31 155 THR A N 1
ATOM 1184 C CA . THR A 1 155 ? -13.818 10.101 22.618 1.00 98.31 155 THR A CA 1
ATOM 1185 C C . THR A 1 155 ? -13.413 9.079 23.675 1.00 98.31 155 THR A C 1
ATOM 1187 O O . THR A 1 155 ? -12.991 9.459 24.764 1.00 98.31 155 THR A O 1
ATOM 1190 N N . VAL A 1 156 ? -13.449 7.781 23.356 1.00 98.00 156 VAL A N 1
ATOM 1191 C CA . VAL A 1 156 ? -12.975 6.742 24.288 1.00 98.00 156 VAL A CA 1
ATOM 1192 C C . VAL A 1 156 ? -11.473 6.881 24.532 1.00 98.00 156 VAL A C 1
ATOM 1194 O O . VAL A 1 156 ? -10.994 6.615 25.633 1.00 98.00 156 VAL A O 1
ATOM 1197 N N . GLY A 1 157 ? -10.724 7.320 23.520 1.00 98.06 157 GLY A N 1
ATOM 1198 C CA . GLY A 1 157 ? -9.285 7.533 23.584 1.00 98.06 157 GLY A CA 1
ATOM 1199 C C . GLY A 1 157 ? -8.830 8.660 24.511 1.00 98.06 157 GLY A C 1
ATOM 1200 O O . GLY A 1 157 ? -7.665 8.643 24.910 1.00 98.06 157 GLY A O 1
ATOM 1201 N N . GLU A 1 158 ? -9.703 9.594 24.905 1.00 98.12 158 GLU A N 1
ATOM 1202 C CA . GLU A 1 158 ? -9.354 10.702 25.809 1.00 98.12 158 GLU A CA 1
ATOM 1203 C C . GLU A 1 158 ? -8.776 10.193 27.137 1.00 98.12 158 GLU A C 1
ATOM 1205 O O . GLU A 1 158 ? -7.732 10.672 27.581 1.00 98.12 158 GLU A O 1
ATOM 1210 N N . GLN A 1 159 ? -9.369 9.144 27.721 1.00 97.81 159 GLN A N 1
ATOM 1211 C CA . GLN A 1 159 ? -8.881 8.546 28.974 1.00 97.81 159 GLN A CA 1
ATOM 1212 C C . GLN A 1 159 ? -7.512 7.852 28.830 1.00 97.81 159 GLN A C 1
ATOM 1214 O O . GLN A 1 159 ? -6.819 7.628 29.820 1.00 97.81 159 GLN A O 1
ATOM 1219 N N . PHE A 1 160 ? -7.111 7.522 27.598 1.00 97.81 160 PHE A N 1
ATOM 1220 C CA . PHE A 1 160 ? -5.817 6.917 27.269 1.00 97.81 160 PHE A CA 1
ATOM 1221 C C . PHE A 1 160 ? -4.795 7.950 26.770 1.00 97.81 160 PHE A C 1
ATOM 1223 O O . PHE A 1 160 ? -3.676 7.575 26.415 1.00 97.81 160 PHE A O 1
ATOM 1230 N N . GLY A 1 161 ? -5.165 9.235 26.710 1.00 97.75 161 GLY A N 1
ATOM 1231 C CA . GLY A 1 161 ? -4.325 10.288 26.141 1.00 97.75 161 GLY A CA 1
ATOM 1232 C C . GLY A 1 161 ? -4.121 10.151 24.629 1.00 97.75 161 GLY A C 1
ATOM 1233 O O . GLY A 1 161 ? -3.061 10.521 24.123 1.00 97.75 161 GLY A O 1
ATOM 1234 N N . LEU A 1 162 ? -5.096 9.589 23.901 1.00 97.75 162 LEU A N 1
ATOM 1235 C CA . LEU A 1 162 ? -5.027 9.483 22.444 1.00 97.75 162 LEU A CA 1
ATOM 1236 C C . LEU A 1 162 ? -4.951 10.880 21.813 1.00 97.75 162 LEU A C 1
ATOM 1238 O O . LEU A 1 162 ? -5.774 11.753 22.082 1.00 97.75 162 LEU A O 1
ATOM 1242 N N . VAL A 1 163 ? -3.991 11.066 20.909 1.00 96.31 163 VAL A N 1
ATOM 1243 C CA . VAL A 1 163 ? -3.829 12.302 20.140 1.00 96.31 163 VAL A CA 1
ATOM 1244 C C . VAL A 1 163 ? -4.003 12.003 18.659 1.00 96.31 163 VAL A C 1
ATOM 1246 O O . VAL A 1 163 ? -3.455 11.039 18.124 1.00 96.31 163 VAL A O 1
ATOM 1249 N N . HIS A 1 164 ? -4.753 12.862 17.972 1.00 97.00 164 HIS A N 1
ATOM 1250 C CA . HIS A 1 164 ? -4.905 12.779 16.528 1.00 97.00 164 HIS A CA 1
ATOM 1251 C C . HIS A 1 164 ? -3.631 13.274 15.828 1.00 97.00 164 HIS A C 1
ATOM 1253 O O . HIS A 1 164 ? -3.250 14.439 15.942 1.00 97.00 164 HIS A O 1
ATOM 1259 N N . VAL A 1 165 ? -2.988 12.382 15.074 1.00 95.69 165 VAL A N 1
ATOM 1260 C CA . VAL A 1 165 ? -1.773 12.683 14.308 1.00 95.69 165 VAL A CA 1
ATOM 1261 C C . VAL A 1 165 ? -2.137 13.333 12.971 1.00 95.69 165 VAL A C 1
ATOM 1263 O O . VAL A 1 165 ? -2.855 12.753 12.160 1.00 95.69 165 VAL A O 1
ATOM 1266 N N . GLY A 1 166 ? -1.629 14.545 12.737 1.00 95.38 166 GLY A N 1
ATOM 1267 C CA . GLY A 1 166 ? -1.824 15.284 11.487 1.00 95.38 166 GLY A CA 1
ATOM 1268 C C . GLY A 1 166 ? -0.878 14.858 10.357 1.00 95.38 166 GLY A C 1
ATOM 1269 O O . GLY A 1 166 ? 0.111 14.157 10.569 1.00 95.38 166 GLY A O 1
ATOM 1270 N N . ALA A 1 167 ? -1.147 15.354 9.145 1.00 92.50 167 ALA A N 1
ATOM 1271 C CA . ALA A 1 167 ? -0.440 14.967 7.919 1.00 92.50 167 ALA A CA 1
ATOM 1272 C C . ALA A 1 167 ? 1.072 15.268 7.909 1.00 92.50 167 ALA A C 1
ATOM 1274 O O . ALA A 1 167 ? 1.803 14.615 7.175 1.00 92.50 167 ALA A O 1
ATOM 1275 N N . LEU A 1 168 ? 1.548 16.227 8.712 1.00 93.75 168 LEU A N 1
ATOM 1276 C CA . LEU A 1 168 ? 2.980 16.547 8.814 1.00 93.75 168 LEU A CA 1
ATOM 1277 C C . LEU A 1 168 ? 3.747 15.545 9.686 1.00 93.75 168 LEU A C 1
ATOM 1279 O O . LEU A 1 168 ? 4.883 15.208 9.374 1.00 93.75 168 LEU A O 1
ATOM 1283 N N . ALA A 1 169 ? 3.121 15.059 10.760 1.00 94.25 169 ALA A N 1
ATOM 1284 C CA . ALA A 1 169 ? 3.737 14.110 11.685 1.00 94.25 169 ALA A CA 1
ATOM 1285 C C . ALA A 1 169 ? 3.569 12.657 11.217 1.00 94.25 169 ALA A C 1
ATOM 1287 O O . ALA A 1 169 ? 4.454 11.837 11.411 1.00 94.25 169 ALA A O 1
ATOM 1288 N N . TYR A 1 170 ? 2.461 12.324 10.551 1.00 92.56 170 TYR A N 1
ATOM 1289 C CA . TYR A 1 170 ? 2.205 10.969 10.058 1.00 92.56 170 TYR A CA 1
ATOM 1290 C C . TYR A 1 170 ? 3.371 10.329 9.267 1.00 92.56 170 TYR A C 1
ATOM 1292 O O . TYR A 1 170 ? 3.768 9.217 9.620 1.00 92.56 170 TYR A O 1
ATOM 1300 N N . PRO A 1 171 ? 3.961 10.976 8.237 1.00 90.38 171 PRO A N 1
ATOM 1301 C CA . PRO A 1 171 ? 5.011 10.345 7.439 1.00 90.38 171 PRO A CA 1
ATOM 1302 C C . PRO A 1 171 ? 6.310 10.102 8.219 1.00 90.38 171 PRO A C 1
ATOM 1304 O O . PRO A 1 171 ? 7.110 9.267 7.800 1.00 90.38 171 PRO A O 1
ATOM 1307 N N . THR A 1 172 ? 6.531 10.771 9.358 1.00 91.31 172 THR A N 1
ATOM 1308 C CA . THR A 1 172 ? 7.748 10.558 10.157 1.00 91.31 172 THR A CA 1
ATOM 1309 C C . THR A 1 172 ? 7.735 9.212 10.879 1.00 91.31 172 THR A C 1
ATOM 1311 O O . THR A 1 172 ? 8.802 8.701 11.204 1.00 91.31 172 THR A O 1
ATOM 1314 N N . ALA A 1 173 ? 6.570 8.575 11.061 1.00 88.75 173 ALA A N 1
ATOM 1315 C CA . ALA A 1 173 ? 6.472 7.229 11.638 1.00 88.75 173 ALA A CA 1
ATOM 1316 C C . ALA A 1 173 ? 7.235 6.171 10.812 1.00 88.75 173 ALA A C 1
ATOM 1318 O O . ALA A 1 173 ? 7.753 5.193 11.356 1.00 88.75 173 ALA A O 1
ATOM 1319 N N . SER A 1 174 ? 7.375 6.386 9.499 1.00 86.38 174 SER A N 1
ATOM 1320 C CA . SER A 1 174 ? 8.178 5.524 8.626 1.00 86.38 174 SER A CA 1
ATOM 1321 C C . SER A 1 174 ? 9.667 5.527 8.987 1.00 86.38 174 SER A C 1
ATOM 1323 O O . SER A 1 174 ? 10.353 4.538 8.739 1.00 86.38 174 SER A O 1
ATOM 1325 N N . MET A 1 175 ? 10.172 6.600 9.613 1.00 85.38 175 MET A N 1
ATOM 1326 C CA . MET A 1 175 ? 11.561 6.664 10.081 1.00 85.38 175 MET A CA 1
ATOM 1327 C C . MET A 1 175 ? 11.815 5.685 11.232 1.00 85.38 175 MET A C 1
ATOM 1329 O O . MET A 1 175 ? 12.890 5.099 11.309 1.00 85.38 175 MET A O 1
ATOM 1333 N N . GLU A 1 176 ? 10.821 5.473 12.097 1.00 84.50 176 GLU A N 1
ATOM 1334 C CA . GLU A 1 176 ? 10.917 4.542 13.227 1.00 84.50 176 GLU A CA 1
ATOM 1335 C C . GLU A 1 176 ? 10.693 3.088 12.799 1.00 84.50 176 GLU A C 1
ATOM 1337 O O . GLU A 1 176 ? 11.332 2.177 13.324 1.00 84.50 176 GLU A O 1
ATOM 1342 N N . SER A 1 177 ? 9.802 2.853 11.830 1.00 83.56 177 SER A N 1
ATOM 1343 C CA . SER A 1 177 ? 9.559 1.511 11.278 1.00 83.56 177 SER A CA 1
ATOM 1344 C C . SER A 1 177 ? 10.564 1.083 10.206 1.00 83.56 177 SER A C 1
ATOM 1346 O O . SER A 1 177 ? 10.573 -0.087 9.824 1.00 83.56 177 SER A O 1
ATOM 1348 N N . ALA A 1 178 ? 11.410 2.007 9.738 1.00 86.81 178 ALA A N 1
ATOM 1349 C CA . ALA A 1 178 ? 12.379 1.816 8.660 1.00 86.81 178 ALA A CA 1
ATOM 1350 C C . ALA A 1 178 ? 11.761 1.378 7.315 1.00 86.81 178 ALA A C 1
ATOM 1352 O O . ALA A 1 178 ? 12.428 0.760 6.484 1.00 86.81 178 ALA A O 1
ATOM 1353 N N . TRP A 1 179 ? 10.487 1.704 7.074 1.00 90.69 179 TRP A N 1
ATOM 1354 C CA . TRP A 1 179 ? 9.850 1.456 5.782 1.00 90.69 179 TRP A CA 1
ATOM 1355 C C . TRP A 1 179 ? 10.147 2.594 4.795 1.00 90.69 179 TRP A C 1
ATOM 1357 O O . TRP A 1 179 ? 9.823 3.756 5.038 1.00 90.69 179 TRP A O 1
ATOM 1367 N N . ILE A 1 180 ? 10.746 2.252 3.652 1.00 91.00 180 ILE A N 1
ATOM 1368 C CA . ILE A 1 180 ? 11.026 3.187 2.554 1.00 91.00 180 ILE A CA 1
ATOM 1369 C C . ILE A 1 180 ? 9.802 3.243 1.634 1.00 91.00 180 ILE A C 1
ATOM 1371 O O . ILE A 1 180 ? 9.547 2.308 0.883 1.00 91.00 180 ILE A O 1
ATOM 1375 N N . ALA A 1 181 ? 9.049 4.344 1.700 1.00 87.56 181 ALA A N 1
ATOM 1376 C CA . ALA A 1 181 ? 7.716 4.442 1.097 1.00 87.56 181 ALA A CA 1
ATOM 1377 C C . ALA A 1 181 ? 7.688 4.614 -0.431 1.00 87.56 181 ALA A C 1
ATOM 1379 O O . ALA A 1 181 ? 6.700 4.273 -1.076 1.00 87.56 181 ALA A O 1
ATOM 1380 N N . THR A 1 182 ? 8.726 5.215 -1.013 1.00 89.56 182 THR A N 1
ATOM 1381 C CA . THR A 1 182 ? 8.730 5.615 -2.429 1.00 89.56 182 THR A CA 1
ATOM 1382 C C . THR A 1 182 ? 10.090 5.338 -3.074 1.00 89.56 182 THR A C 1
ATOM 1384 O O . THR A 1 182 ? 10.788 6.293 -3.430 1.00 89.56 182 THR A O 1
ATOM 1387 N N . PRO A 1 183 ? 10.513 4.062 -3.200 1.00 94.00 183 PRO A N 1
ATOM 1388 C CA . PRO A 1 183 ? 11.710 3.739 -3.969 1.00 94.00 183 PRO A CA 1
ATOM 1389 C C . PRO A 1 183 ? 11.533 4.176 -5.428 1.00 94.00 183 PRO A C 1
ATOM 1391 O O . PRO A 1 183 ? 10.417 4.159 -5.952 1.00 94.00 183 PRO A O 1
ATOM 1394 N N . THR A 1 184 ? 12.631 4.549 -6.087 1.00 95.69 184 THR A N 1
ATOM 1395 C CA . THR A 1 184 ? 12.618 4.907 -7.511 1.00 95.69 184 THR A CA 1
ATOM 1396 C C . THR A 1 184 ? 12.134 3.715 -8.338 1.00 95.69 184 THR A C 1
ATOM 1398 O O . THR A 1 184 ? 12.760 2.653 -8.271 1.00 95.69 184 THR A O 1
ATOM 1401 N N . PRO A 1 185 ? 11.064 3.858 -9.141 1.00 96.81 185 PRO A N 1
ATOM 1402 C CA . PRO A 1 185 ? 10.580 2.756 -9.957 1.00 96.81 185 PRO A CA 1
ATOM 1403 C C . PRO A 1 185 ? 11.613 2.316 -10.993 1.00 96.81 185 PRO A C 1
ATOM 1405 O O . PRO A 1 185 ? 12.012 3.100 -11.853 1.00 96.81 185 PRO A O 1
ATOM 1408 N N . ALA A 1 186 ? 12.024 1.048 -10.955 1.00 97.50 186 ALA A N 1
ATOM 1409 C CA . ALA A 1 186 ? 13.042 0.507 -11.857 1.00 97.50 186 ALA A CA 1
ATOM 1410 C C . ALA A 1 186 ? 12.520 0.241 -13.282 1.00 97.50 186 ALA A C 1
ATOM 1412 O O . ALA A 1 186 ? 12.555 -0.879 -13.776 1.00 97.50 186 ALA A O 1
ATOM 1413 N N . ILE A 1 187 ? 11.955 1.255 -13.940 1.00 97.69 187 ILE A N 1
ATOM 1414 C CA . ILE A 1 187 ? 11.177 1.087 -15.179 1.00 97.69 187 ILE A CA 1
ATOM 1415 C C . ILE A 1 187 ? 11.686 1.925 -16.353 1.00 97.69 187 ILE A C 1
ATOM 1417 O O . ILE A 1 187 ? 11.145 1.819 -17.457 1.00 97.69 187 ILE A O 1
ATOM 1421 N N . TYR A 1 188 ? 12.679 2.790 -16.130 1.00 97.38 188 TYR A N 1
ATOM 1422 C CA . TYR A 1 188 ? 13.012 3.858 -17.074 1.00 97.38 188 TYR A CA 1
ATOM 1423 C C . TYR A 1 188 ? 13.917 3.400 -18.224 1.00 97.38 188 TYR A C 1
ATOM 1425 O O . TYR A 1 188 ? 13.813 3.957 -19.315 1.00 97.38 188 TYR A O 1
ATOM 1433 N N . THR A 1 189 ? 14.752 2.375 -18.025 1.00 97.38 189 THR A N 1
ATOM 1434 C CA . THR A 1 189 ? 15.809 2.015 -18.991 1.00 97.38 189 THR A CA 1
ATOM 1435 C C . THR A 1 189 ? 15.559 0.736 -19.777 1.00 97.38 189 THR A C 1
ATOM 1437 O O . THR A 1 189 ? 15.889 0.694 -20.961 1.00 97.38 189 THR A O 1
ATOM 1440 N N . ASP A 1 190 ? 14.946 -0.289 -19.176 1.00 95.88 190 ASP A N 1
ATOM 1441 C CA . ASP A 1 190 ? 14.770 -1.593 -19.830 1.00 95.88 190 ASP A CA 1
ATOM 1442 C C . ASP A 1 190 ? 13.984 -1.444 -21.155 1.00 95.88 190 ASP A C 1
ATOM 1444 O O . ASP A 1 190 ? 12.843 -0.952 -21.142 1.00 95.88 190 ASP A O 1
ATOM 1448 N N . PRO A 1 191 ? 14.548 -1.848 -22.313 1.00 96.62 191 PRO A N 1
ATOM 1449 C CA . PRO A 1 191 ? 13.843 -1.825 -23.592 1.00 96.62 191 PRO A CA 1
ATOM 1450 C C . PRO A 1 191 ? 12.539 -2.633 -23.581 1.00 96.62 191 PRO A C 1
ATOM 1452 O O . PRO A 1 191 ? 11.565 -2.222 -24.211 1.00 96.62 191 PRO A O 1
ATOM 1455 N N . ALA A 1 192 ? 12.468 -3.726 -22.814 1.00 94.81 192 ALA A N 1
ATOM 1456 C CA . ALA A 1 192 ? 11.263 -4.548 -22.683 1.00 94.81 192 ALA A CA 1
ATOM 1457 C C . ALA A 1 192 ? 10.113 -3.828 -21.950 1.00 94.81 192 ALA A C 1
ATOM 1459 O O . ALA A 1 192 ? 8.969 -4.291 -21.972 1.00 94.81 192 ALA A O 1
ATOM 1460 N N . LEU A 1 193 ? 10.398 -2.693 -21.303 1.00 97.50 193 LEU A N 1
ATOM 1461 C CA . LEU A 1 193 ? 9.413 -1.838 -20.641 1.00 97.50 193 LEU A CA 1
ATOM 1462 C C . LEU A 1 193 ? 9.020 -0.610 -21.473 1.00 97.50 193 LEU A C 1
ATOM 1464 O O . LEU A 1 193 ? 8.278 0.227 -20.966 1.00 97.50 193 LEU A O 1
ATOM 1468 N N . ALA A 1 194 ? 9.449 -0.495 -22.736 1.00 97.75 194 ALA A N 1
ATOM 1469 C CA . ALA A 1 194 ? 9.074 0.629 -23.601 1.00 97.75 194 ALA A CA 1
ATOM 1470 C C . ALA A 1 194 ? 7.547 0.796 -23.708 1.00 97.75 194 ALA A C 1
ATOM 1472 O O . ALA A 1 194 ? 7.027 1.865 -23.395 1.00 97.75 194 ALA A O 1
ATOM 1473 N N . ASP A 1 195 ? 6.825 -0.286 -24.014 1.00 97.81 195 ASP A N 1
ATOM 1474 C CA . ASP A 1 195 ? 5.356 -0.289 -24.064 1.00 97.81 195 ASP A CA 1
ATOM 1475 C C . ASP A 1 195 ? 4.718 0.093 -22.721 1.00 97.81 195 ASP A C 1
ATOM 1477 O O . ASP A 1 195 ? 3.690 0.770 -22.688 1.00 97.81 195 ASP A O 1
ATOM 1481 N N . TYR A 1 196 ? 5.322 -0.323 -21.600 1.00 97.81 196 TYR A N 1
ATOM 1482 C CA . TYR A 1 196 ? 4.836 0.049 -20.270 1.00 97.81 196 TYR A CA 1
ATOM 1483 C C . TYR A 1 196 ? 5.000 1.549 -20.029 1.00 97.81 196 TYR A C 1
ATOM 1485 O O . TYR A 1 196 ? 4.064 2.199 -19.576 1.00 97.81 196 TYR A O 1
ATOM 1493 N N . ARG A 1 197 ? 6.151 2.121 -20.395 1.00 97.75 197 ARG A N 1
ATOM 1494 C CA . ARG A 1 197 ? 6.386 3.567 -20.297 1.00 97.75 197 ARG A CA 1
ATOM 1495 C C . ARG A 1 197 ? 5.424 4.369 -21.171 1.00 97.75 197 ARG A C 1
ATOM 1497 O O . ARG A 1 197 ? 4.956 5.406 -20.725 1.00 97.75 197 ARG A O 1
ATOM 1504 N N . THR A 1 198 ? 5.080 3.882 -22.364 1.00 96.88 198 THR A N 1
ATOM 1505 C CA . THR A 1 198 ? 4.066 4.516 -23.227 1.00 96.88 198 THR A CA 1
ATOM 1506 C C . THR A 1 198 ? 2.653 4.417 -22.648 1.00 96.88 198 THR A C 1
ATOM 1508 O O . THR A 1 198 ? 1.842 5.313 -22.861 1.00 96.88 198 THR A O 1
ATOM 1511 N N . TYR A 1 199 ? 2.349 3.345 -21.915 1.00 97.12 199 TYR A N 1
ATOM 1512 C CA . TYR A 1 199 ? 1.065 3.177 -21.234 1.00 97.12 199 TYR A CA 1
ATOM 1513 C C . TYR A 1 199 ? 0.887 4.135 -20.041 1.00 97.12 199 TYR A C 1
ATOM 1515 O O . TYR A 1 199 ? -0.240 4.516 -19.720 1.00 97.12 199 TYR A O 1
ATOM 1523 N N . LEU A 1 200 ? 1.976 4.504 -19.361 1.00 96.88 200 LEU A N 1
ATOM 1524 C CA . LEU A 1 200 ? 1.918 5.330 -18.157 1.00 96.88 200 LEU A CA 1
ATOM 1525 C C . LEU A 1 200 ? 1.485 6.777 -18.454 1.00 96.88 200 LEU A C 1
ATOM 1527 O O . LEU A 1 200 ? 1.906 7.365 -19.451 1.00 96.88 200 LEU A O 1
ATOM 1531 N N . PRO A 1 201 ? 0.675 7.396 -17.573 1.00 91.38 201 PRO A N 1
ATOM 1532 C CA . PRO A 1 201 ? 0.297 8.792 -17.731 1.00 91.38 201 PRO A CA 1
ATOM 1533 C C . PRO A 1 201 ? 1.501 9.712 -17.505 1.00 91.38 201 PRO A C 1
ATOM 1535 O O . PRO A 1 201 ? 2.218 9.580 -16.514 1.00 91.38 201 PRO A O 1
ATOM 1538 N N . LEU A 1 202 ? 1.662 10.710 -18.380 1.00 91.44 202 LEU A N 1
ATOM 1539 C CA . LEU A 1 202 ? 2.716 11.725 -18.253 1.00 91.44 202 LEU A CA 1
ATOM 1540 C C . LEU A 1 202 ? 2.639 12.469 -16.909 1.00 91.44 202 LEU A C 1
ATOM 1542 O O . LEU A 1 202 ? 3.652 12.664 -16.250 1.00 91.44 202 LEU A O 1
ATOM 1546 N N . TYR A 1 203 ? 1.424 12.834 -16.488 1.00 90.69 203 TYR A N 1
ATOM 1547 C CA . TYR A 1 203 ? 1.136 13.513 -15.217 1.00 90.69 203 TYR A CA 1
ATOM 1548 C C . TYR A 1 203 ? 0.878 12.524 -14.062 1.00 90.69 203 TYR A C 1
ATOM 1550 O O . TYR A 1 203 ? 0.057 12.774 -13.181 1.00 90.69 203 TYR A O 1
ATOM 1558 N N . GLY A 1 204 ? 1.520 11.354 -14.111 1.00 88.81 204 GLY A N 1
ATOM 1559 C CA . GLY A 1 204 ? 1.495 10.336 -13.061 1.00 88.81 204 GLY A CA 1
ATOM 1560 C C . GLY A 1 204 ? 2.702 10.414 -12.135 1.00 88.81 204 GLY A C 1
ATOM 1561 O O . GLY A 1 204 ? 3.638 11.179 -12.370 1.00 88.81 204 GLY A O 1
ATOM 1562 N N . ILE A 1 205 ? 2.712 9.570 -11.099 1.00 89.88 205 ILE A N 1
ATOM 1563 C CA . ILE A 1 205 ? 3.835 9.544 -10.159 1.00 89.88 205 ILE A CA 1
ATOM 1564 C C . ILE A 1 205 ? 5.132 9.123 -10.857 1.00 89.88 205 ILE A C 1
ATOM 1566 O O . ILE A 1 205 ? 6.158 9.761 -10.678 1.00 89.88 205 ILE A O 1
ATOM 1570 N N . GLU A 1 206 ? 5.080 8.137 -11.749 1.00 94.12 206 GLU A N 1
ATOM 1571 C CA . GLU A 1 206 ? 6.252 7.673 -12.489 1.00 94.12 206 GLU A CA 1
ATOM 1572 C C . GLU A 1 206 ? 6.802 8.730 -13.458 1.00 94.12 206 GLU A C 1
ATOM 1574 O O . GLU A 1 206 ? 8.004 8.745 -13.718 1.00 94.12 206 GLU A O 1
ATOM 1579 N N . GLY A 1 207 ? 5.932 9.595 -13.993 1.00 93.06 207 GLY A N 1
ATOM 1580 C CA . GLY A 1 207 ? 6.290 10.624 -14.970 1.00 93.06 207 GLY A CA 1
ATOM 1581 C C . GLY A 1 207 ? 6.733 11.956 -14.360 1.00 93.06 207 GLY A C 1
ATOM 1582 O O . GLY A 1 207 ? 7.451 12.705 -15.019 1.00 93.06 207 GLY A O 1
ATOM 1583 N N . GLN A 1 208 ? 6.326 12.261 -13.121 1.00 91.19 208 GLN A N 1
ATOM 1584 C CA . GLN A 1 208 ? 6.575 13.568 -12.496 1.00 91.19 208 GLN A CA 1
ATOM 1585 C C . GLN A 1 208 ? 7.290 13.526 -11.148 1.00 91.19 208 GLN A C 1
ATOM 1587 O O . GLN A 1 208 ? 7.621 14.593 -10.632 1.00 91.19 208 GLN A O 1
ATOM 1592 N N . GLN A 1 209 ? 7.511 12.356 -10.544 1.00 89.12 209 GLN A N 1
ATOM 1593 C CA . GLN A 1 209 ? 8.171 12.292 -9.244 1.00 89.12 209 GLN A CA 1
ATOM 1594 C C . GLN A 1 209 ? 9.626 12.781 -9.361 1.00 89.12 209 GLN A C 1
ATOM 1596 O O . GLN A 1 209 ? 10.426 12.155 -10.058 1.00 89.12 209 GLN A O 1
ATOM 1601 N N . PRO A 1 210 ? 9.996 13.878 -8.677 1.00 91.25 210 PRO A N 1
ATOM 1602 C CA . PRO A 1 210 ? 11.375 14.340 -8.658 1.00 91.25 210 PRO A CA 1
ATOM 1603 C C . PRO A 1 210 ? 12.256 13.411 -7.814 1.00 91.25 210 PRO A C 1
ATOM 1605 O O . PRO A 1 210 ? 11.809 12.824 -6.823 1.00 91.25 210 PRO A O 1
ATOM 1608 N N . LEU A 1 211 ? 13.539 13.348 -8.168 1.00 92.94 211 LEU A N 1
ATOM 1609 C CA . LEU A 1 211 ? 14.583 12.821 -7.295 1.00 92.94 211 LEU A CA 1
ATOM 1610 C C . LEU A 1 211 ? 15.116 13.962 -6.425 1.00 92.94 211 LEU A C 1
ATOM 1612 O O . LEU A 1 211 ? 15.445 15.035 -6.927 1.00 92.94 211 LEU A O 1
ATOM 1616 N N . HIS A 1 212 ? 15.209 13.725 -5.120 1.00 91.06 212 HIS A N 1
ATOM 1617 C CA . HIS A 1 212 ? 15.758 14.678 -4.160 1.00 91.06 212 HIS A CA 1
ATOM 1618 C C . HIS A 1 212 ? 16.921 14.039 -3.404 1.00 91.06 212 HIS A C 1
ATOM 1620 O O . HIS A 1 212 ? 16.846 12.872 -3.024 1.00 91.06 212 HIS A O 1
ATOM 1626 N N . GLY A 1 213 ? 17.970 14.815 -3.135 1.00 94.88 213 GLY A N 1
ATOM 1627 C CA . GLY A 1 213 ? 19.118 14.367 -2.351 1.00 94.88 213 GLY A CA 1
ATOM 1628 C C . GLY A 1 213 ? 20.437 14.912 -2.884 1.00 94.88 213 GLY A C 1
ATOM 1629 O O . GLY A 1 213 ? 20.465 15.679 -3.842 1.00 94.88 213 GLY A O 1
ATOM 1630 N N . SER A 1 214 ? 21.533 14.523 -2.235 1.00 97.00 214 SER A N 1
ATOM 1631 C CA . SER A 1 214 ? 22.895 14.895 -2.635 1.00 97.00 214 SER A CA 1
ATOM 1632 C C . SER A 1 214 ? 23.528 13.927 -3.637 1.00 97.00 214 SER A C 1
ATOM 1634 O O . SER A 1 214 ? 24.551 14.264 -4.230 1.00 97.00 214 SER A O 1
ATOM 1636 N N . LEU A 1 215 ? 22.956 12.731 -3.822 1.00 96.06 215 LEU A N 1
ATOM 1637 C CA . LEU A 1 215 ? 23.430 11.778 -4.820 1.00 96.06 215 LEU A CA 1
ATOM 1638 C C . LEU A 1 215 ? 23.165 12.333 -6.222 1.00 96.06 215 LEU A C 1
ATOM 1640 O O . LEU A 1 215 ? 22.016 12.555 -6.600 1.00 96.06 215 LEU A O 1
ATOM 1644 N N . PHE A 1 216 ? 24.235 12.508 -6.989 1.00 96.25 216 PHE A N 1
ATOM 1645 C CA . PHE A 1 216 ? 24.182 12.834 -8.406 1.00 96.25 216 PHE A CA 1
ATOM 1646 C C . PHE A 1 216 ? 24.753 11.667 -9.210 1.00 96.25 216 PHE A C 1
ATOM 1648 O O . PHE A 1 216 ? 25.867 11.218 -8.945 1.00 96.25 216 PHE A O 1
ATOM 1655 N N . SER A 1 217 ? 23.993 11.202 -10.198 1.00 97.25 217 SER A N 1
ATOM 1656 C CA . SER A 1 217 ? 24.454 10.273 -11.224 1.00 97.25 217 SER A CA 1
ATOM 1657 C C . SER A 1 217 ? 23.794 10.616 -12.555 1.00 97.25 217 SER A C 1
ATOM 1659 O O . SER A 1 217 ? 22.640 11.044 -12.592 1.00 97.25 217 SER A O 1
ATOM 1661 N N . GLU A 1 218 ? 24.525 10.410 -13.649 1.00 97.31 218 GLU A N 1
ATOM 1662 C CA . GLU A 1 218 ? 23.996 10.503 -15.014 1.00 97.31 218 GLU A CA 1
ATOM 1663 C C . GLU A 1 218 ? 23.162 9.266 -15.399 1.00 97.31 218 GLU A C 1
ATOM 1665 O O . GLU A 1 218 ? 22.421 9.294 -16.382 1.00 97.31 218 GLU A O 1
ATOM 1670 N N . SER A 1 219 ? 23.254 8.182 -14.620 1.00 97.44 219 SER A N 1
ATOM 1671 C CA . SER A 1 219 ? 22.503 6.944 -14.815 1.00 97.44 219 SER A CA 1
ATOM 1672 C C . SER A 1 219 ? 21.342 6.850 -13.828 1.00 97.44 219 SER A C 1
ATOM 1674 O O . SER A 1 219 ? 21.536 6.745 -12.618 1.00 97.44 219 SER A O 1
ATOM 1676 N N . ILE A 1 220 ? 20.110 6.804 -14.344 1.00 96.94 220 ILE A N 1
ATOM 1677 C CA . ILE A 1 220 ? 18.913 6.578 -13.517 1.00 96.94 220 ILE A CA 1
ATOM 1678 C C . ILE A 1 220 ? 18.922 5.199 -12.833 1.00 96.94 220 ILE A C 1
ATOM 1680 O O . ILE A 1 220 ? 18.282 5.024 -11.799 1.00 96.94 220 ILE A O 1
ATOM 1684 N N . GLU A 1 221 ? 19.660 4.226 -13.379 1.00 97.06 221 GLU A N 1
ATOM 1685 C CA . GLU A 1 221 ? 19.760 2.872 -12.815 1.00 97.06 221 GLU A CA 1
ATOM 1686 C C . GLU A 1 221 ? 20.460 2.862 -11.449 1.00 97.06 221 GLU A C 1
ATOM 1688 O O . GLU A 1 221 ? 20.176 1.990 -10.633 1.00 97.06 221 GLU A O 1
ATOM 1693 N N . ASP A 1 222 ? 21.298 3.862 -11.157 1.00 97.19 222 ASP A N 1
ATOM 1694 C CA . ASP A 1 222 ? 21.995 3.987 -9.869 1.00 97.19 222 ASP A CA 1
ATOM 1695 C C . ASP A 1 222 ? 21.041 4.356 -8.719 1.00 97.19 222 ASP A C 1
ATOM 1697 O O . ASP A 1 222 ? 21.401 4.262 -7.546 1.00 97.19 222 ASP A O 1
ATOM 1701 N N . PHE A 1 223 ? 19.812 4.769 -9.045 1.00 96.88 223 PHE A N 1
ATOM 1702 C CA . PHE A 1 223 ? 18.745 5.039 -8.081 1.00 96.88 223 PHE A CA 1
ATOM 1703 C C . PHE A 1 223 ? 17.814 3.839 -7.876 1.00 96.88 223 PHE A C 1
ATOM 1705 O O . PHE A 1 223 ? 16.893 3.918 -7.056 1.00 96.88 223 PHE A O 1
ATOM 1712 N N . TYR A 1 224 ? 17.995 2.751 -8.629 1.00 97.12 224 TYR A N 1
ATOM 1713 C CA . TYR A 1 224 ? 17.182 1.550 -8.477 1.00 97.12 224 TYR A CA 1
ATOM 1714 C C . TYR A 1 224 ? 17.633 0.755 -7.263 1.00 97.12 224 TYR A C 1
ATOM 1716 O O . TYR A 1 224 ? 18.805 0.718 -6.908 1.00 97.12 224 TYR A O 1
ATOM 1724 N N . CYS A 1 225 ? 16.678 0.075 -6.644 1.00 96.00 225 CYS A N 1
ATOM 1725 C CA . CYS A 1 225 ? 16.948 -0.842 -5.553 1.00 96.00 225 CYS A CA 1
ATOM 1726 C C . CYS A 1 225 ? 16.231 -2.163 -5.797 1.00 96.00 225 CYS A C 1
ATOM 1728 O O . CYS A 1 225 ? 15.138 -2.235 -6.366 1.00 96.00 225 CYS A O 1
ATOM 1730 N N . SER A 1 226 ? 16.848 -3.233 -5.330 1.00 96.31 226 SER A N 1
ATOM 1731 C CA . SER A 1 226 ? 16.203 -4.524 -5.203 1.00 96.31 226 SER A CA 1
ATOM 1732 C C . SER A 1 226 ? 15.363 -4.607 -3.940 1.00 96.31 226 SER A C 1
ATOM 1734 O O . SER A 1 226 ? 15.639 -3.939 -2.940 1.00 96.31 226 SER A O 1
ATOM 1736 N N . PRO A 1 227 ? 14.395 -5.537 -3.910 1.00 96.00 227 PRO A N 1
ATOM 1737 C CA . PRO A 1 227 ? 13.689 -5.838 -2.676 1.00 96.00 227 PRO A CA 1
ATOM 1738 C C . PRO A 1 227 ? 14.625 -6.282 -1.536 1.00 96.00 227 PRO A C 1
ATOM 1740 O O . PRO A 1 227 ? 14.260 -6.146 -0.375 1.00 96.00 227 PRO A O 1
ATOM 1743 N N . TYR A 1 228 ? 15.819 -6.817 -1.821 1.00 95.25 228 TYR A N 1
ATOM 1744 C CA . TYR A 1 228 ? 16.775 -7.217 -0.781 1.00 95.25 228 TYR A CA 1
ATOM 1745 C C . TYR A 1 228 ? 17.376 -6.012 -0.054 1.00 95.25 228 TYR A C 1
ATOM 1747 O O . TYR A 1 228 ? 17.448 -6.030 1.173 1.00 95.25 228 TYR A O 1
ATOM 1755 N N . GLU A 1 229 ? 17.728 -4.958 -0.790 1.00 94.44 229 GLU A N 1
ATOM 1756 C CA . GLU A 1 229 ? 18.242 -3.696 -0.234 1.00 94.44 229 GLU A CA 1
ATOM 1757 C C . GLU A 1 229 ? 17.189 -2.975 0.616 1.00 94.44 229 GLU A C 1
ATOM 1759 O O . GLU A 1 229 ? 17.528 -2.308 1.588 1.00 94.44 229 GLU A O 1
ATOM 1764 N N . LEU A 1 230 ? 15.905 -3.185 0.308 1.00 93.44 230 LEU A N 1
ATOM 1765 C CA . LEU A 1 230 ? 14.775 -2.670 1.088 1.00 93.44 230 LEU A CA 1
ATOM 1766 C C . LEU A 1 230 ? 14.346 -3.589 2.249 1.00 93.44 230 LEU A C 1
ATOM 1768 O O . LEU A 1 230 ? 13.372 -3.303 2.942 1.00 93.44 230 LEU A O 1
ATOM 1772 N N . GLY A 1 231 ? 15.024 -4.722 2.463 1.00 93.31 231 GLY A N 1
ATOM 1773 C CA . GLY A 1 231 ? 14.679 -5.680 3.523 1.00 93.31 231 GLY A CA 1
ATOM 1774 C C . GLY A 1 231 ? 13.477 -6.590 3.217 1.00 93.31 231 GLY A C 1
ATOM 1775 O O . GLY A 1 231 ? 13.037 -7.358 4.075 1.00 93.31 231 GLY A O 1
ATOM 1776 N N . TYR A 1 232 ? 12.964 -6.584 1.987 1.00 94.62 232 TYR A N 1
ATOM 1777 C CA . TYR A 1 232 ? 11.803 -7.370 1.549 1.00 94.62 232 TYR A CA 1
ATOM 1778 C C . TYR A 1 232 ? 12.158 -8.796 1.108 1.00 94.62 232 TYR A C 1
ATOM 1780 O O . TYR A 1 232 ? 11.284 -9.540 0.663 1.00 94.62 232 TYR A O 1
ATOM 1788 N N . GLY A 1 233 ? 13.415 -9.229 1.253 1.00 92.88 233 GLY A N 1
ATOM 1789 C CA . GLY A 1 233 ? 13.864 -10.560 0.824 1.00 92.88 233 GLY A CA 1
ATOM 1790 C C . GLY A 1 233 ? 13.010 -11.716 1.370 1.00 92.88 233 GLY A C 1
ATOM 1791 O O . GLY A 1 233 ? 12.751 -12.682 0.658 1.00 92.88 233 GLY A O 1
ATOM 1792 N N . LYS A 1 234 ? 12.478 -11.591 2.597 1.00 92.00 234 LYS A N 1
ATOM 1793 C CA . LYS A 1 234 ? 11.577 -12.590 3.215 1.00 92.00 234 LYS A CA 1
ATOM 1794 C C . LYS A 1 234 ? 10.201 -12.687 2.540 1.00 92.00 234 LYS A C 1
ATOM 1796 O O . LYS A 1 234 ? 9.495 -13.674 2.742 1.00 92.00 234 LYS A O 1
ATOM 1801 N N . ALA A 1 235 ? 9.797 -11.665 1.787 1.00 93.50 235 ALA A N 1
ATOM 1802 C CA . ALA A 1 235 ? 8.530 -11.629 1.066 1.00 93.50 235 ALA A CA 1
ATOM 1803 C C . ALA A 1 235 ? 8.615 -12.291 -0.320 1.00 93.50 235 ALA A C 1
ATOM 1805 O O . ALA A 1 235 ? 7.564 -12.609 -0.883 1.00 93.50 235 ALA A O 1
ATOM 1806 N N . ILE A 1 236 ? 9.827 -12.519 -0.844 1.00 95.38 236 ILE A N 1
ATOM 1807 C CA . ILE A 1 236 ? 10.079 -13.169 -2.137 1.00 95.38 236 ILE A CA 1
ATOM 1808 C C . ILE A 1 236 ? 9.923 -14.689 -2.011 1.00 95.38 236 ILE A C 1
ATOM 1810 O O . ILE A 1 236 ? 10.390 -15.308 -1.054 1.00 95.38 236 ILE A O 1
ATOM 1814 N N . SER A 1 237 ? 9.293 -15.317 -3.004 1.00 95.50 237 SER A N 1
ATOM 1815 C CA . SER A 1 237 ? 9.114 -16.763 -3.061 1.00 95.50 237 SER A CA 1
ATOM 1816 C C . SER A 1 237 ? 9.412 -17.341 -4.435 1.00 95.50 237 SER A C 1
ATOM 1818 O O . SER A 1 237 ? 8.691 -17.117 -5.397 1.00 95.50 237 SER A O 1
ATOM 1820 N N . PHE A 1 238 ? 10.413 -18.215 -4.493 1.00 95.31 238 PHE A N 1
ATOM 1821 C CA . PHE A 1 238 ? 10.797 -18.956 -5.698 1.00 95.31 238 PHE A CA 1
ATOM 1822 C C . PHE A 1 238 ? 9.949 -20.216 -5.941 1.00 95.31 238 PHE A C 1
ATOM 1824 O O . PHE A 1 238 ? 10.384 -21.126 -6.635 1.00 95.31 238 PHE A O 1
ATOM 1831 N N . ASN A 1 239 ? 8.750 -20.306 -5.362 1.00 93.06 239 ASN A N 1
ATOM 1832 C CA . ASN A 1 239 ? 7.869 -21.475 -5.505 1.00 93.06 239 ASN A CA 1
ATOM 1833 C C . ASN A 1 239 ? 6.857 -21.338 -6.656 1.00 93.06 239 ASN A C 1
ATOM 1835 O O . ASN A 1 239 ? 5.972 -22.179 -6.794 1.00 93.06 239 ASN A O 1
ATOM 1839 N N . HIS A 1 240 ? 6.956 -20.272 -7.446 1.00 94.94 240 HIS A N 1
ATOM 1840 C CA . HIS A 1 240 ? 6.179 -20.042 -8.659 1.00 94.94 240 HIS A CA 1
ATOM 1841 C C . HIS A 1 240 ? 6.995 -19.186 -9.629 1.00 94.94 240 HIS A C 1
ATOM 1843 O O . HIS A 1 240 ? 7.993 -18.578 -9.236 1.00 94.94 240 HIS A O 1
ATOM 1849 N N . ASP A 1 241 ? 6.563 -19.123 -10.883 1.00 94.50 241 ASP A N 1
ATOM 1850 C CA . ASP A 1 241 ? 7.150 -18.224 -11.871 1.00 94.50 241 ASP A CA 1
ATOM 1851 C C . ASP A 1 241 ? 6.655 -16.791 -11.669 1.00 94.50 241 ASP A C 1
ATOM 1853 O O . ASP A 1 241 ? 5.479 -16.560 -11.372 1.00 94.50 241 ASP A O 1
ATOM 1857 N N . PHE A 1 242 ? 7.572 -15.834 -11.801 1.00 95.38 242 PHE A N 1
ATOM 1858 C CA . PHE A 1 242 ? 7.308 -14.399 -11.751 1.00 95.38 242 PHE A CA 1
ATOM 1859 C C . PHE A 1 242 ? 8.384 -13.637 -12.537 1.00 95.38 242 PHE A C 1
ATOM 1861 O O . PHE A 1 242 ? 9.477 -14.152 -12.788 1.00 95.38 242 PHE A O 1
ATOM 1868 N N . ILE A 1 243 ? 8.066 -12.406 -12.938 1.00 96.44 243 ILE A N 1
ATOM 1869 C CA . ILE A 1 243 ? 8.993 -11.500 -13.635 1.00 96.44 243 ILE A CA 1
ATOM 1870 C C . ILE A 1 243 ? 10.227 -11.267 -12.756 1.00 96.44 243 ILE A C 1
ATOM 1872 O O . ILE A 1 243 ? 10.081 -11.079 -11.557 1.00 96.44 243 ILE A O 1
ATOM 1876 N N . GLY A 1 244 ? 11.433 -11.300 -13.325 1.00 95.81 244 GLY A N 1
ATOM 1877 C CA . GLY A 1 244 ? 12.664 -11.064 -12.557 1.00 95.81 244 GLY A CA 1
ATOM 1878 C C . GLY A 1 244 ? 13.082 -12.192 -11.607 1.00 95.81 244 GLY A C 1
ATOM 1879 O O . GLY A 1 244 ? 14.057 -12.035 -10.873 1.00 95.81 244 GLY A O 1
ATOM 1880 N N . ARG A 1 245 ? 12.403 -13.351 -11.629 1.00 95.75 245 ARG A N 1
ATOM 1881 C CA . ARG A 1 245 ? 12.721 -14.507 -10.772 1.00 95.75 245 ARG A CA 1
ATOM 1882 C C . ARG A 1 245 ? 14.188 -14.928 -10.844 1.00 95.75 245 ARG A C 1
ATOM 1884 O O . ARG A 1 245 ? 14.799 -15.145 -9.802 1.00 95.75 245 ARG A O 1
ATOM 1891 N N . GLU A 1 246 ? 14.751 -15.054 -12.044 1.00 95.00 246 GLU A N 1
ATOM 1892 C CA . GLU A 1 246 ? 16.156 -15.453 -12.222 1.00 95.00 246 GLU A CA 1
ATOM 1893 C C . GLU A 1 246 ? 17.110 -14.435 -11.585 1.00 95.00 246 GLU A C 1
ATOM 1895 O O . GLU A 1 246 ? 17.976 -14.809 -10.795 1.00 95.00 246 GLU A O 1
ATOM 1900 N N . ALA A 1 247 ? 16.896 -13.145 -11.852 1.00 94.69 247 ALA A N 1
ATOM 1901 C CA . ALA A 1 247 ? 17.734 -12.076 -11.328 1.00 94.69 247 ALA A CA 1
ATOM 1902 C C . ALA A 1 247 ? 17.651 -11.964 -9.797 1.00 94.69 247 ALA A C 1
ATOM 1904 O O . ALA A 1 247 ? 18.682 -11.853 -9.133 1.00 94.69 247 ALA A O 1
ATOM 1905 N N . CYS A 1 248 ? 16.455 -12.089 -9.207 1.00 92.88 248 CYS A N 1
ATOM 1906 C CA . CYS A 1 248 ? 16.315 -12.184 -7.751 1.00 92.88 248 CYS A CA 1
ATOM 1907 C C . CYS A 1 248 ? 17.062 -13.407 -7.194 1.00 92.88 248 CYS A C 1
ATOM 1909 O O . CYS A 1 248 ? 17.731 -13.299 -6.172 1.00 92.88 248 CYS A O 1
ATOM 1911 N N . GLY A 1 249 ? 16.988 -14.554 -7.879 1.00 89.69 249 GLY A N 1
ATOM 1912 C CA . GLY A 1 249 ? 17.671 -15.788 -7.487 1.00 89.69 249 GLY A CA 1
ATOM 1913 C C . GLY A 1 249 ? 19.198 -15.683 -7.509 1.00 89.69 249 GLY A C 1
ATOM 1914 O O . GLY A 1 249 ? 19.866 -16.293 -6.680 1.00 89.69 249 GLY A O 1
ATOM 1915 N N . CYS A 1 250 ? 19.766 -14.881 -8.407 1.00 86.56 250 CYS A N 1
ATOM 1916 C CA . CYS A 1 250 ? 21.212 -14.679 -8.459 1.00 86.56 250 CYS A CA 1
ATOM 1917 C C . CYS A 1 250 ? 21.739 -13.768 -7.340 1.00 86.56 250 CYS A C 1
ATOM 1919 O O . CYS A 1 250 ? 22.875 -13.945 -6.911 1.00 86.56 250 CYS A O 1
ATOM 1921 N N . ARG A 1 251 ? 20.915 -12.857 -6.804 1.00 81.69 251 ARG A N 1
ATOM 1922 C CA . ARG A 1 251 ? 21.305 -11.920 -5.728 1.00 81.69 251 ARG A CA 1
ATOM 1923 C C . ARG A 1 251 ? 21.389 -12.552 -4.330 1.00 81.69 251 ARG A C 1
ATOM 1925 O O . ARG A 1 251 ? 21.940 -11.945 -3.421 1.00 81.69 251 ARG A O 1
ATOM 1932 N N . ILE A 1 252 ? 20.852 -13.759 -4.148 1.00 76.75 252 ILE A N 1
ATOM 1933 C CA . ILE A 1 252 ? 20.940 -14.540 -2.893 1.00 76.75 252 ILE A CA 1
ATOM 1934 C C . ILE A 1 252 ? 22.066 -15.580 -2.912 1.00 76.75 252 ILE A C 1
ATOM 1936 O O . ILE A 1 252 ? 22.292 -16.258 -1.907 1.00 76.75 252 ILE A O 1
ATOM 1940 N N . LEU A 1 253 ? 22.767 -15.733 -4.037 1.00 60.50 253 LEU A N 1
ATOM 1941 C CA . LEU A 1 253 ? 23.919 -16.618 -4.108 1.00 60.50 253 LEU A CA 1
ATOM 1942 C C . LEU A 1 253 ? 25.079 -16.014 -3.294 1.00 60.50 253 LEU A C 1
ATOM 1944 O O . LEU A 1 253 ? 25.344 -14.818 -3.417 1.00 60.50 253 LEU A O 1
ATOM 1948 N N . PRO A 1 254 ? 25.781 -16.807 -2.461 1.00 48.50 254 PRO A N 1
ATOM 1949 C CA . PRO A 1 254 ? 26.968 -16.325 -1.761 1.00 48.50 254 PRO A CA 1
ATOM 1950 C C . PRO A 1 254 ? 28.002 -15.821 -2.773 1.00 48.50 254 PRO A C 1
ATOM 1952 O O . PRO A 1 254 ? 28.118 -16.374 -3.872 1.00 48.50 254 PRO A O 1
ATOM 1955 N N . SER A 1 255 ? 28.754 -14.781 -2.405 1.00 43.69 255 SER A N 1
ATOM 1956 C CA . SER A 1 255 ? 29.783 -14.186 -3.260 1.00 43.69 255 SER A CA 1
ATOM 1957 C C . SER A 1 255 ? 30.717 -15.273 -3.815 1.00 43.69 255 SER A C 1
ATOM 1959 O O . SER A 1 255 ? 31.410 -15.967 -3.074 1.00 43.69 255 SER A O 1
ATOM 1961 N N . GLY A 1 256 ? 30.682 -15.475 -5.138 1.00 44.84 256 GLY A N 1
ATOM 1962 C CA . GLY A 1 256 ? 31.458 -16.506 -5.844 1.00 44.84 256 GLY A CA 1
ATOM 1963 C C . GLY A 1 256 ? 30.656 -17.682 -6.424 1.00 44.84 256 GLY A C 1
ATOM 1964 O O . GLY A 1 256 ? 31.191 -18.419 -7.256 1.00 44.84 256 GLY A O 1
ATOM 1965 N N . ALA A 1 257 ? 29.376 -17.850 -6.081 1.00 46.50 257 ALA A N 1
ATOM 1966 C CA . ALA A 1 257 ? 28.506 -18.801 -6.772 1.00 46.50 257 ALA A CA 1
ATOM 1967 C C . ALA A 1 257 ? 28.024 -18.206 -8.111 1.00 46.50 257 ALA A C 1
ATOM 1969 O O . ALA A 1 257 ? 27.429 -17.132 -8.170 1.00 46.50 257 ALA A O 1
ATOM 1970 N N . ARG A 1 258 ? 28.321 -18.893 -9.223 1.00 41.41 258 ARG A N 1
ATOM 1971 C CA . ARG A 1 258 ? 27.960 -18.432 -10.572 1.00 41.41 258 ARG A CA 1
ATOM 1972 C C . ARG A 1 258 ? 26.441 -18.483 -10.766 1.00 41.41 258 ARG A C 1
ATOM 1974 O O . ARG A 1 258 ? 25.871 -19.565 -10.863 1.00 41.41 258 ARG A O 1
ATOM 1981 N N . CYS A 1 259 ? 25.821 -17.312 -10.904 1.00 46.28 259 CYS A N 1
ATOM 1982 C CA . CYS A 1 259 ? 24.560 -17.153 -11.630 1.00 46.28 259 CYS A CA 1
ATOM 1983 C C . CYS A 1 259 ? 24.713 -17.802 -13.023 1.00 46.28 259 CYS A C 1
ATOM 1985 O O . CYS A 1 259 ? 25.772 -17.607 -13.629 1.00 46.28 259 CYS A O 1
ATOM 1987 N N . PRO A 1 260 ? 23.741 -18.568 -13.554 1.00 47.16 260 PRO A N 1
ATOM 1988 C CA . PRO A 1 260 ? 23.787 -19.033 -14.940 1.00 47.16 260 PRO A CA 1
ATOM 1989 C C . PRO A 1 260 ? 23.865 -17.806 -15.863 1.00 47.16 260 PRO A C 1
ATOM 1991 O O . PRO A 1 260 ? 22.896 -17.069 -16.028 1.00 47.16 260 PRO A O 1
ATOM 1994 N N . ARG A 1 261 ? 25.068 -17.526 -16.377 1.00 45.53 261 ARG A N 1
ATOM 1995 C CA . ARG A 1 261 ? 25.489 -16.224 -16.927 1.00 45.53 261 ARG A CA 1
ATOM 1996 C C . ARG A 1 261 ? 24.839 -15.827 -18.256 1.00 45.53 261 ARG A C 1
ATOM 1998 O O . ARG A 1 261 ? 25.183 -14.781 -18.789 1.00 45.53 261 ARG A O 1
ATOM 2005 N N . ASP A 1 262 ? 23.871 -16.580 -18.758 1.00 42.88 262 ASP A N 1
ATOM 2006 C CA . ASP A 1 262 ? 23.384 -16.378 -20.125 1.00 42.88 262 ASP A CA 1
ATOM 2007 C C . ASP A 1 262 ? 22.150 -15.461 -20.221 1.00 42.88 262 ASP A C 1
ATOM 2009 O O . ASP A 1 262 ? 21.686 -15.185 -21.325 1.00 42.88 262 ASP A O 1
ATOM 2013 N N . ARG A 1 263 ? 21.609 -14.954 -19.097 1.00 43.56 263 ARG A N 1
ATOM 2014 C CA . ARG A 1 263 ? 20.438 -14.038 -19.108 1.00 43.56 263 ARG A CA 1
ATOM 2015 C C . ARG A 1 263 ? 20.479 -12.855 -18.141 1.00 43.56 263 ARG A C 1
ATOM 2017 O O . ARG A 1 263 ? 19.696 -11.924 -18.304 1.00 43.56 263 ARG A O 1
ATOM 2024 N N . CYS A 1 264 ? 21.373 -12.852 -17.153 1.00 43.00 264 CYS A N 1
ATOM 2025 C CA . CYS A 1 264 ? 21.460 -11.775 -16.166 1.00 43.00 264 CYS A CA 1
ATOM 2026 C C . CYS A 1 264 ? 22.634 -10.855 -16.526 1.00 43.00 264 CYS A C 1
ATOM 2028 O O . CYS A 1 264 ? 23.773 -11.104 -16.141 1.00 43.00 264 CYS A O 1
ATOM 2030 N N . GLY A 1 265 ? 22.361 -9.816 -17.319 1.00 39.12 265 GLY A N 1
ATOM 2031 C CA . GLY A 1 265 ? 23.384 -8.953 -17.923 1.00 39.12 265 GLY A CA 1
ATOM 2032 C C . GLY A 1 265 ? 24.251 -8.146 -16.950 1.00 39.12 265 GLY A C 1
ATOM 2033 O O . GLY A 1 265 ? 25.197 -7.514 -17.406 1.00 39.12 265 GLY A O 1
ATOM 2034 N N . ARG A 1 266 ? 23.960 -8.140 -15.640 1.00 42.16 266 ARG A N 1
ATOM 2035 C CA . ARG A 1 266 ? 24.740 -7.428 -14.611 1.00 42.16 266 ARG A CA 1
ATOM 2036 C C . ARG A 1 266 ? 24.605 -8.114 -13.248 1.00 42.16 266 ARG A C 1
ATOM 2038 O O . ARG A 1 266 ? 23.797 -7.714 -12.418 1.00 42.16 266 ARG A O 1
ATOM 2045 N N . CYS A 1 267 ? 25.382 -9.166 -13.016 1.00 35.31 267 CYS A N 1
ATOM 2046 C CA . CYS A 1 267 ? 25.728 -9.575 -11.653 1.00 35.31 267 CYS A CA 1
ATOM 2047 C C . CYS A 1 267 ? 27.127 -9.021 -11.361 1.00 35.31 267 CYS A C 1
ATOM 2049 O O . CYS A 1 267 ? 28.094 -9.519 -11.942 1.00 35.31 267 CYS A O 1
ATOM 2051 N N . LEU A 1 268 ? 27.205 -7.978 -10.530 1.00 32.91 268 LEU A N 1
ATOM 2052 C CA . LEU A 1 268 ? 28.424 -7.630 -9.793 1.00 32.91 268 LEU A CA 1
ATOM 2053 C C . LEU A 1 268 ? 28.581 -8.596 -8.615 1.00 32.91 268 LEU A C 1
ATOM 2055 O O . LEU A 1 268 ? 27.545 -8.906 -7.984 1.00 32.91 268 LEU A O 1
#

InterPro domains:
  IPR006222 GCVT, N-terminal domain [PF01571] (3-180)
  IPR027266 Aminomethyltransferase superfamily [G3DSA:3.30.1360.120] (1-251)

=== Feature glossary ===
Legend for the data blocks above and below:

— What the protein is —

The amino-acid sequence is the protein's primary structure: the linear order of residues from the N-terminus to the C-terminus, written in one-letter code. Everything else here — the 3D coordinates, the secondary structure, the domain annotations — is ultimately a consequence of this string.

Database cross-references. InterPro integrates a dozen domain/family signature databases into unified entries with residue-range hits. GO terms attach function/process/location labels with evidence codes. CATH codes position the fold in a four-level structural taxonomy. Organism is the NCBI-taxonomy species name.

— Where its atoms are —

The mmCIF block holds the 3D Cartesian coordinates of each backbone atom (N, Cα, C, O) in ångströms. mmCIF is the PDB's canonical archive format — a tagged-loop text representation of the atomic model.

The six renders are orthographic views along the three Cartesian axes in both directions. Representation (cartoon, sticks, or surface) and color scheme (sequence-rainbow or by-chain) vary across proteins so the training set covers all the common visualization conventions.

— Local backbone conformation —

Secondary structure is the local, repeating backbone conformation. DSSP classifies it into eight states by reading the hydrogen-bond network: three helix types (H, G, I), two β types (E, B), two non-regular types (T, S), and unstructured coil (-).

SS3 is a coarse helix/strand/coil call (letters a/b/c) made by the P-SEA algorithm from inter-Cα distances and dihedrals. It is less detailed than DSSP but needs only Cα positions.

Backbone dihedral angles. Every residue except chain termini has a φ (preceding-C → N → Cα → C) and a ψ (N → Cα → C → next-N). They are reported in degrees following the IUPAC sign convention. Secondary structure is essentially a statement about which (φ, ψ) basin each residue occupies.

— Global shape and packing —

The geometric summary reports three shape descriptors. Rg (radius of gyration) measures how spread out the Cα atoms are about their centre of mass; compact globular proteins have small Rg, elongated or unfolded ones large. Cα contacts (<8 Å, |i−j|>4) count long-range residue pairs in spatial proximity — high for tightly packed folds, near zero for rods or random coil. The bounding-box extents give the protein's footprint along x, y, z in Å.

Solvent accessibility: the surface area of each residue that a 1.4 Å water probe can touch, in Å². When only backbone atoms are present the absolute values are lower than full-atom SASA (side chains contribute most of the area) and are flagged as backbone-only.

Plot images: a contact map (which residues are close in 3D, as an N×N binary image), a Ramachandran scatter (backbone torsion angles, revealing secondary-structure composition at a glance), and — for AlphaFold structures — a PAE heatmap (pairwise prediction confidence).

— Structural neighborhood —

Foldseek's 3Di representation compresses backbone geometry into a per-residue letter drawn from a learned twenty-state alphabet. It captures the tertiary interaction pattern around each residue — which residues are packed against it in space, regardless of where they are in sequence.

Structural nearest neighbors (via Foldseek easy-search vs the PDB). Reported per hit: target PDB id, E-value, and alignment TM-score. A TM-score above ~0.5 is the conventional threshold for 'same fold'.

— Confidence and disorder —

pLDDT (predicted Local Distance Difference Test) is AlphaFold's per-residue confidence score, ranging from 0 to 100. Values above 90 indicate high confidence (typically well-packed cores); 70–90 is confident; 50–70 low confidence; below 50 usually means the region is disordered or the prediction is unreliable there. AlphaFold stores pLDDT in the mmCIF B-factor column.

For experimental (PDB) structures, the B-factor (temperature factor) quantifies the positional spread of each atom in the crystal — a combination of thermal vibration and static disorder — in units of Å². High B-factors mark flexible loops or poorly resolved regions; low B-factors mark the rigid, well-ordered core.

Predicted Aligned Error (PAE) is an AlphaFold confidence matrix: entry (i, j) is the expected error in the position of residue j, in ångströms, when the prediction is superimposed on the true structure at residue i. Low PAE within a block of residues means that block is internally rigid and well-predicted; high PAE between two blocks means their relative placement is uncertain even if each block individually is confident.